Protein AF-A0A9W8TQI6-F1 (afdb_monomer_lite)

Radius of gyration: 17.91 Å; chains: 1; bounding box: 48×35×53 Å

Secondary structure (DSSP, 8-state):
----PPPTT-EEEEEE-TTSSHHHHHHHHTGGGGTBPPPSSTTT-SSHHHHHHHHHHHTTTT---HHHHHHHHHHHHHHHHHHHHHHHHHHHTT-BEEEEEEHHHHB-HHHHHHHHHSS-SSS-PPPPPPPTT-S-----TT--BSS-HHHHTTEEEEEEE--HHHHHHHHHHHHTS---BTTB--SSSS--HHHH-SHHHHHHHHHHHHHH-TTSS-SEEEEHHHHHH-HHHHHHHHHHHT-

Organism: NCBI:txid114810

InterPro domains:
  IPR027417 P-loop containing nucleoside triphosphate hydrolase [SSF52540] (11-235)
  IPR053226 Pyrrolopyrazine biosynthesis cluster protein F [PTHR48419] (9-237)

Structure (mmCIF, N/CA/C/O backbone):
data_AF-A0A9W8TQI6-F1
#
_entry.id   AF-A0A9W8TQI6-F1
#
loop_
_atom_site.group_PDB
_atom_site.id
_atom_site.type_symbol
_atom_site.label_atom_id
_atom_site.label_alt_id
_atom_site.label_comp_id
_atom_site.label_asym_id
_atom_site.label_entity_id
_atom_site.label_seq_id
_atom_site.pdbx_PDB_ins_code
_atom_site.Cartn_x
_atom_site.Cartn_y
_atom_site.Cartn_z
_atom_site.occupancy
_atom_site.B_iso_or_equiv
_atom_site.auth_seq_id
_atom_site.auth_comp_id
_atom_site.auth_asym_id
_atom_site.auth_atom_id
_atom_site.pdbx_PDB_model_num
ATOM 1 N N . MET A 1 1 ? -8.622 -9.282 29.015 1.00 32.41 1 MET A N 1
ATOM 2 C CA . MET A 1 1 ? -9.241 -9.012 27.703 1.00 32.41 1 MET A CA 1
ATOM 3 C C . MET A 1 1 ? -9.347 -7.508 27.557 1.00 32.41 1 MET A C 1
ATOM 5 O O . MET A 1 1 ? -10.282 -6.916 28.077 1.00 32.41 1 MET A O 1
ATOM 9 N N . THR A 1 2 ? -8.337 -6.878 26.973 1.00 30.88 2 THR A N 1
ATOM 10 C CA . THR A 1 2 ? -8.375 -5.455 26.632 1.00 30.88 2 THR A CA 1
ATOM 11 C C . THR A 1 2 ? -8.880 -5.369 25.204 1.00 30.88 2 THR A C 1
ATOM 13 O O . THR A 1 2 ? -8.256 -5.889 24.285 1.00 30.88 2 THR A O 1
ATOM 16 N N . VAL A 1 3 ? -10.074 -4.812 25.029 1.00 39.12 3 VAL A N 1
ATOM 17 C CA . VAL A 1 3 ? -10.551 -4.433 23.703 1.00 39.12 3 VAL A CA 1
ATOM 18 C C . VAL A 1 3 ? -9.641 -3.287 23.276 1.00 39.12 3 VAL A C 1
ATOM 20 O O . VAL A 1 3 ? -9.705 -2.221 23.882 1.00 39.12 3 VAL A O 1
ATOM 23 N N . ASP A 1 4 ? -8.758 -3.522 22.304 1.00 45.81 4 ASP A N 1
ATOM 24 C CA . ASP A 1 4 ? -8.004 -2.458 21.636 1.00 45.81 4 ASP A CA 1
ATOM 25 C C . ASP A 1 4 ? -9.013 -1.572 20.902 1.00 45.81 4 ASP A C 1
ATOM 27 O O . ASP A 1 4 ? -9.365 -1.817 19.737 1.00 45.81 4 ASP A O 1
ATOM 31 N N . ILE A 1 5 ? -9.555 -0.603 21.641 1.00 41.91 5 ILE A N 1
ATOM 32 C CA . ILE A 1 5 ? -10.293 0.529 21.106 1.00 41.91 5 ILE A CA 1
ATOM 33 C C . ILE A 1 5 ? -9.243 1.356 20.365 1.00 41.91 5 ILE A C 1
ATOM 35 O O . ILE A 1 5 ? -8.286 1.810 20.998 1.00 41.91 5 ILE A O 1
ATOM 39 N N . PRO A 1 6 ? -9.366 1.520 19.041 1.00 45.47 6 PRO A N 1
ATOM 40 C CA . PRO A 1 6 ? -8.403 2.303 18.293 1.00 45.47 6 PRO A CA 1
ATOM 41 C C . PRO A 1 6 ? -8.352 3.734 18.834 1.00 45.47 6 PRO A C 1
ATOM 43 O O . PRO A 1 6 ? -9.392 4.362 19.041 1.00 45.47 6 PRO A O 1
ATOM 46 N N . SER A 1 7 ? -7.142 4.246 19.065 1.00 50.19 7 SER A N 1
ATOM 47 C CA . SER A 1 7 ? -6.924 5.660 19.387 1.00 50.19 7 SER A CA 1
ATOM 48 C C . SER A 1 7 ? -7.562 6.544 18.301 1.00 50.19 7 SER A C 1
ATOM 50 O O . SER A 1 7 ? -7.520 6.154 17.130 1.00 50.19 7 SER A O 1
ATOM 52 N N . PRO A 1 8 ? -8.093 7.740 18.617 1.00 48.66 8 PRO A N 1
ATOM 53 C CA . PRO A 1 8 ? -8.560 8.709 17.615 1.00 48.66 8 PRO A CA 1
ATOM 54 C C . PRO A 1 8 ? -7.509 9.086 16.547 1.00 48.66 8 PRO A C 1
ATOM 56 O O . PRO A 1 8 ? -7.875 9.598 15.498 1.00 48.66 8 PRO A O 1
ATOM 59 N N . THR A 1 9 ? -6.228 8.769 16.765 1.00 64.19 9 THR A N 1
ATOM 60 C CA . THR A 1 9 ? -5.100 8.905 15.817 1.00 64.19 9 THR A CA 1
ATOM 61 C C . THR A 1 9 ? -4.701 7.599 15.109 1.00 64.19 9 THR A C 1
ATOM 63 O O . THR A 1 9 ? -3.583 7.464 14.616 1.00 64.19 9 THR A O 1
ATOM 66 N N . SER A 1 10 ? -5.576 6.592 15.069 1.00 85.25 10 SER A N 1
ATOM 67 C CA . SER A 1 10 ? -5.268 5.326 14.390 1.00 85.25 10 SER A CA 1
ATOM 68 C C . SER A 1 10 ? -5.243 5.512 12.873 1.00 85.25 10 SER A C 1
ATOM 70 O O . SER A 1 10 ? -6.199 6.014 12.281 1.00 85.25 10 SER A O 1
ATOM 72 N N . ARG A 1 11 ? -4.150 5.081 12.239 1.00 92.75 11 ARG A N 1
ATOM 73 C CA . ARG A 1 11 ? -3.965 5.136 10.786 1.00 92.75 11 ARG A CA 1
ATOM 74 C C . ARG A 1 11 ? -4.391 3.805 10.173 1.00 92.75 11 ARG A C 1
ATOM 76 O O . ARG A 1 11 ? -3.824 2.768 10.519 1.00 92.75 11 ARG A O 1
ATOM 83 N N . TYR A 1 12 ? -5.360 3.811 9.260 1.00 94.06 12 TYR A N 1
ATOM 84 C CA . TYR A 1 12 ? -5.844 2.587 8.613 1.00 94.06 12 TYR A CA 1
ATOM 85 C C . TYR A 1 12 ? -5.388 2.462 7.173 1.00 94.06 12 TYR A C 1
ATOM 87 O O . TYR A 1 12 ? -5.588 3.367 6.361 1.00 94.06 12 TYR A O 1
ATOM 95 N N . TRP A 1 13 ? -4.840 1.299 6.836 1.00 94.19 13 TRP A N 1
ATOM 96 C CA . TRP A 1 13 ? -4.540 0.966 5.453 1.00 94.19 13 TRP A CA 1
ATOM 97 C C . TRP A 1 13 ? -5.560 0.001 4.878 1.00 94.19 13 TRP A C 1
ATOM 99 O O . TRP A 1 13 ? -5.809 -1.060 5.438 1.00 94.19 13 TRP A O 1
ATOM 109 N N . LEU A 1 14 ? -6.087 0.334 3.705 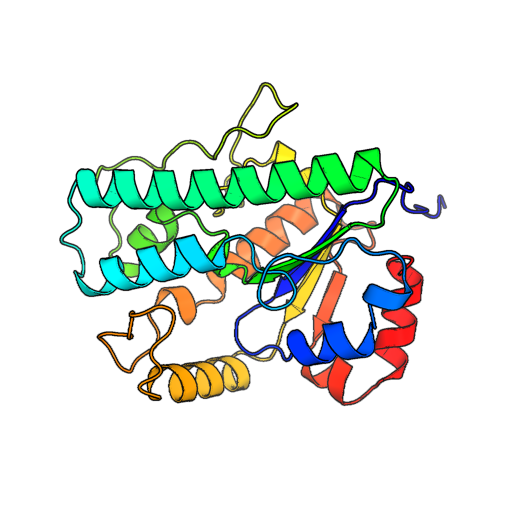1.00 95.56 14 LEU A N 1
ATOM 110 C CA . LEU A 1 14 ? -6.731 -0.616 2.813 1.00 95.56 14 LEU A CA 1
ATOM 111 C C . LEU A 1 14 ? -5.704 -1.016 1.747 1.00 95.56 14 LEU A C 1
ATOM 113 O O . LEU A 1 14 ? -5.589 -0.384 0.696 1.00 95.56 14 LEU A O 1
ATOM 117 N N . LEU A 1 15 ? -4.923 -2.050 2.058 1.00 96.81 15 LEU A N 1
ATOM 118 C CA . LEU A 1 15 ? -3.920 -2.634 1.176 1.00 96.81 15 LEU A CA 1
ATOM 119 C C . LEU A 1 15 ? -4.605 -3.587 0.214 1.00 96.81 15 LEU A C 1
ATOM 121 O O . LEU A 1 15 ? -5.254 -4.555 0.606 1.00 96.81 15 LEU A O 1
ATOM 125 N N . THR A 1 16 ? -4.478 -3.308 -1.070 1.00 94.31 16 THR A N 1
ATOM 126 C CA . THR A 1 16 ? -5.228 -4.025 -2.092 1.00 94.31 16 THR A CA 1
ATOM 127 C C . THR A 1 16 ? -4.296 -4.551 -3.153 1.00 94.31 16 THR A C 1
ATOM 129 O O . THR A 1 16 ? -3.268 -3.955 -3.471 1.00 94.31 16 THR A O 1
ATOM 132 N N . MET A 1 17 ? -4.678 -5.657 -3.762 1.00 88.31 17 MET A N 1
ATOM 133 C CA . MET A 1 17 ? -4.085 -6.037 -5.032 1.00 88.31 17 MET A CA 1
ATOM 134 C C . MET A 1 17 ? -4.846 -5.356 -6.172 1.00 88.31 17 MET A C 1
ATOM 136 O O . MET A 1 17 ? -6.016 -4.985 -6.003 1.00 88.31 17 MET A O 1
ATOM 140 N N . PRO A 1 18 ? -4.232 -5.174 -7.351 1.00 85.25 18 PRO A N 1
ATOM 141 C CA . PRO A 1 18 ? -4.981 -4.779 -8.530 1.00 85.25 18 PRO A CA 1
ATOM 142 C C . PRO A 1 18 ? -6.205 -5.681 -8.704 1.00 85.25 18 PRO A C 1
ATOM 144 O O . PRO A 1 18 ? -6.122 -6.888 -8.540 1.00 85.25 18 PRO A O 1
ATOM 147 N N . ARG A 1 19 ? -7.349 -5.111 -9.092 1.00 87.69 19 ARG A N 1
ATOM 148 C CA . ARG A 1 19 ? -8.552 -5.876 -9.494 1.00 87.69 19 ARG A CA 1
ATOM 149 C C . ARG A 1 19 ? -9.298 -6.624 -8.367 1.00 87.69 19 ARG A C 1
ATOM 151 O O . ARG A 1 19 ? -10.062 -7.544 -8.663 1.00 87.69 19 ARG A O 1
ATOM 158 N N . THR A 1 20 ? -9.195 -6.170 -7.117 1.00 84.81 20 THR A N 1
ATOM 159 C CA . THR A 1 20 ? -9.914 -6.743 -5.954 1.00 84.81 20 THR A CA 1
ATOM 160 C C . THR A 1 20 ? -11.200 -5.999 -5.567 1.00 84.81 20 THR A C 1
ATOM 162 O O . THR A 1 20 ? -11.603 -6.003 -4.416 1.00 84.81 20 THR A O 1
ATOM 165 N N . ALA A 1 21 ? -11.860 -5.316 -6.511 1.00 89.25 21 ALA A N 1
ATOM 166 C CA . ALA A 1 21 ? -13.084 -4.537 -6.249 1.00 89.25 21 ALA A CA 1
ATOM 167 C C . ALA A 1 21 ? -12.949 -3.448 -5.152 1.00 89.25 21 ALA A C 1
ATOM 169 O O . ALA A 1 21 ? -13.946 -2.966 -4.621 1.00 89.25 21 ALA A O 1
ATOM 170 N N . SER A 1 22 ? -11.730 -2.980 -4.874 1.00 90.12 22 SER A N 1
ATOM 171 C CA . SER A 1 22 ? -11.437 -1.975 -3.841 1.00 90.12 22 SER A CA 1
ATOM 172 C C . SER A 1 22 ? -12.224 -0.667 -3.985 1.00 90.12 22 SER A C 1
ATOM 174 O O . SER A 1 22 ? -12.687 -0.106 -2.997 1.00 90.12 22 SER A O 1
ATOM 176 N N . ASN A 1 23 ? -12.444 -0.198 -5.217 1.00 89.19 23 ASN A N 1
ATOM 177 C CA . ASN A 1 23 ? -13.271 0.983 -5.482 1.00 89.19 23 ASN A CA 1
ATOM 178 C C . ASN A 1 23 ? -14.746 0.772 -5.123 1.00 89.19 23 ASN A C 1
ATOM 180 O O . ASN A 1 23 ? -15.418 1.731 -4.759 1.00 89.19 23 ASN A O 1
ATOM 184 N N . MET A 1 24 ? -15.256 -0.456 -5.245 1.00 91.00 24 MET A N 1
ATOM 185 C CA . MET A 1 24 ? -16.609 -0.782 -4.802 1.00 91.00 24 MET A CA 1
ATOM 186 C C . MET A 1 24 ? -16.665 -0.758 -3.274 1.00 91.00 24 MET A C 1
ATOM 188 O O . MET A 1 24 ? -17.507 -0.049 -2.735 1.00 91.00 24 MET A O 1
ATOM 192 N N . LEU A 1 25 ? -15.713 -1.407 -2.590 1.00 91.38 25 LEU A N 1
ATOM 193 C CA . LEU A 1 25 ? -15.659 -1.404 -1.124 1.00 91.38 25 LEU A CA 1
ATOM 194 C C . LEU A 1 25 ? -15.598 0.022 -0.555 1.00 91.38 25 LEU A C 1
ATOM 196 O O . LEU A 1 25 ? -16.409 0.361 0.297 1.00 91.38 25 LEU A O 1
ATOM 200 N N . VAL A 1 26 ? -14.715 0.889 -1.065 1.00 90.12 26 VAL A N 1
ATOM 201 C CA . VAL A 1 26 ? -14.630 2.289 -0.596 1.00 90.12 26 VAL A CA 1
ATOM 202 C C . VAL A 1 26 ? -15.942 3.054 -0.792 1.00 90.12 26 VAL A C 1
ATOM 204 O O . VAL A 1 26 ? -16.319 3.842 0.070 1.00 90.12 26 VAL A O 1
ATOM 207 N N . ARG A 1 27 ? -16.671 2.803 -1.888 1.00 89.19 27 ARG A N 1
ATOM 208 C CA . ARG A 1 27 ? -17.994 3.412 -2.107 1.00 89.19 27 ARG A CA 1
ATOM 209 C C . ARG A 1 27 ? -19.033 2.914 -1.110 1.00 89.19 27 ARG A C 1
ATOM 211 O O . ARG A 1 27 ? -19.829 3.715 -0.644 1.00 89.19 27 ARG A O 1
ATOM 218 N N . VAL A 1 28 ? -19.023 1.621 -0.790 1.00 89.62 28 VAL A N 1
ATOM 219 C CA . VAL A 1 28 ? -19.934 1.045 0.211 1.00 89.62 28 VAL A CA 1
ATOM 220 C C . VAL A 1 28 ? -19.625 1.588 1.606 1.00 89.62 28 VAL A C 1
ATOM 222 O O . VAL A 1 28 ? -20.552 1.876 2.354 1.00 89.62 28 VAL A O 1
ATOM 225 N N . LEU A 1 29 ? -18.343 1.773 1.941 1.00 89.69 29 LEU A N 1
ATOM 226 C CA . LEU A 1 29 ? -17.939 2.365 3.217 1.00 89.69 29 LEU A CA 1
ATOM 227 C C . LEU A 1 29 ? -18.384 3.829 3.343 1.00 89.69 29 LEU A C 1
ATOM 229 O O . LEU A 1 29 ? -18.658 4.270 4.449 1.00 89.69 29 LEU A O 1
ATOM 233 N N . ASN A 1 30 ? -18.514 4.572 2.240 1.00 88.50 30 ASN A N 1
ATOM 234 C CA . ASN A 1 30 ? -18.971 5.965 2.256 1.00 88.50 30 ASN A CA 1
ATOM 235 C C . ASN A 1 30 ? -18.133 6.861 3.194 1.00 88.50 30 ASN A C 1
ATOM 237 O O . ASN A 1 30 ? -18.654 7.542 4.074 1.00 88.50 30 ASN A O 1
ATOM 241 N N . LEU A 1 31 ? -16.809 6.805 3.019 1.00 88.75 31 LEU A N 1
ATOM 242 C CA . LEU A 1 31 ? -15.823 7.415 3.922 1.00 88.75 31 LEU A CA 1
ATOM 243 C C . LEU A 1 31 ? -16.020 8.926 4.138 1.00 88.75 31 LEU A C 1
ATOM 245 O O . LEU A 1 31 ? -15.707 9.425 5.219 1.00 88.75 31 LEU A O 1
ATOM 249 N N . ASP A 1 32 ? -16.571 9.628 3.145 1.00 85.88 32 ASP A N 1
ATOM 250 C CA . ASP A 1 32 ? -16.841 11.069 3.205 1.00 85.88 32 ASP A CA 1
ATOM 251 C C . ASP A 1 32 ? -17.820 11.418 4.345 1.00 85.88 32 ASP A C 1
ATOM 253 O O . ASP A 1 32 ? -17.607 12.382 5.078 1.00 85.88 32 ASP A O 1
ATOM 257 N N . GLU A 1 33 ? -18.832 10.576 4.580 1.00 87.88 33 GLU A N 1
ATOM 258 C CA . GLU A 1 33 ? -19.812 10.754 5.665 1.00 87.88 33 GLU A CA 1
ATOM 259 C C . GLU A 1 33 ? -19.291 10.281 7.035 1.00 87.88 33 GLU A C 1
ATOM 261 O O . GLU A 1 33 ? -19.969 10.418 8.053 1.00 87.88 33 GLU A O 1
ATOM 266 N N . GLN A 1 34 ? -18.081 9.715 7.089 1.00 86.88 34 GLN A N 1
ATOM 267 C CA . GLN A 1 34 ? -17.485 9.188 8.320 1.00 86.88 34 GLN A CA 1
ATOM 268 C C . GLN A 1 34 ? -16.433 10.113 8.952 1.00 86.88 34 GLN A C 1
ATOM 270 O O . GLN A 1 34 ? -15.814 9.742 9.957 1.00 86.88 34 GLN A O 1
ATOM 275 N N . GLY A 1 35 ? -16.197 11.293 8.368 1.00 87.56 35 GLY A N 1
ATOM 276 C CA . GLY A 1 35 ? -15.155 12.220 8.818 1.00 87.56 35 GLY A CA 1
ATOM 277 C C . GLY A 1 35 ? -13.733 11.736 8.511 1.00 87.56 35 GLY A C 1
ATOM 278 O O . GLY A 1 35 ? -12.788 12.112 9.209 1.00 87.56 35 GLY A O 1
ATOM 279 N N . VAL A 1 36 ? -13.576 10.875 7.500 1.00 89.56 36 VAL A N 1
ATOM 280 C CA . VAL A 1 36 ? -12.262 10.508 6.960 1.00 89.56 36 VAL A CA 1
ATOM 281 C C . VAL A 1 36 ? -11.755 11.654 6.094 1.00 89.56 36 VAL A C 1
ATOM 283 O O . VAL A 1 36 ? -12.510 12.210 5.296 1.00 89.56 36 VAL A O 1
ATOM 286 N N . ARG A 1 37 ? -10.475 12.016 6.234 1.00 90.25 37 ARG A N 1
ATOM 287 C CA . ARG A 1 37 ? -9.888 13.067 5.397 1.00 90.25 37 ARG A CA 1
ATOM 288 C C . ARG A 1 37 ? -10.013 12.689 3.908 1.00 90.25 37 ARG A C 1
ATOM 290 O O . ARG A 1 37 ? -9.645 11.574 3.534 1.00 90.25 37 ARG A O 1
ATOM 297 N N . PRO A 1 38 ? -10.487 13.594 3.033 1.00 87.94 38 PRO A N 1
ATOM 298 C CA . PRO A 1 38 ? -10.582 13.307 1.608 1.00 87.94 38 PRO A CA 1
ATOM 299 C C . PRO A 1 38 ? -9.212 13.002 0.997 1.00 87.94 38 PRO A C 1
ATOM 301 O O . PRO A 1 38 ? -8.277 13.801 1.091 1.00 87.94 38 PRO A O 1
ATOM 304 N N . ALA A 1 39 ? -9.091 11.849 0.341 1.00 81.00 39 ALA A N 1
ATOM 305 C CA . ALA A 1 39 ? -7.859 11.477 -0.340 1.00 81.00 39 ALA A CA 1
ATOM 306 C C . ALA A 1 39 ? -7.697 12.243 -1.670 1.00 81.00 39 ALA A C 1
ATOM 308 O O . ALA A 1 39 ? -8.661 12.364 -2.429 1.00 81.00 39 ALA A O 1
ATOM 309 N N . PRO A 1 40 ? -6.479 12.693 -2.020 1.00 68.00 40 PRO A N 1
ATOM 310 C CA . PRO A 1 40 ? -6.265 13.594 -3.154 1.00 68.00 40 PRO A CA 1
ATOM 311 C C . PRO A 1 40 ? -6.463 12.948 -4.540 1.00 68.00 40 PRO A C 1
ATOM 313 O O . PRO A 1 40 ? -6.791 13.654 -5.491 1.00 68.00 40 PRO A O 1
ATOM 316 N N . PHE A 1 41 ? -6.284 11.625 -4.690 1.00 64.38 41 PHE A N 1
ATOM 317 C CA . PHE A 1 41 ? -6.289 10.957 -6.004 1.00 64.38 41 PHE A CA 1
ATOM 318 C C . PHE A 1 41 ? -6.973 9.585 -6.002 1.00 64.38 41 PHE A C 1
ATOM 320 O O . PHE A 1 41 ? -6.678 8.743 -5.157 1.00 64.38 41 PHE A O 1
ATOM 327 N N . HIS A 1 42 ? -7.848 9.333 -6.992 1.00 59.00 42 HIS A N 1
ATOM 328 C CA . HIS A 1 42 ? -8.418 8.013 -7.358 1.00 59.00 42 HIS A CA 1
ATOM 329 C C . HIS A 1 42 ? -8.870 7.132 -6.175 1.00 59.00 42 HIS A C 1
ATOM 331 O O . HIS A 1 42 ? -8.756 5.900 -6.185 1.00 59.00 42 HIS A O 1
ATOM 337 N N . GLY A 1 43 ? -9.403 7.773 -5.134 1.00 63.75 43 GLY A N 1
ATOM 338 C CA . GLY A 1 43 ? -9.863 7.122 -3.913 1.00 63.75 43 GLY A CA 1
ATOM 339 C C . GLY A 1 43 ? -8.751 6.551 -3.030 1.00 63.75 43 GLY A C 1
ATOM 340 O O . GLY A 1 43 ? -9.005 5.525 -2.405 1.00 63.75 43 GLY A O 1
ATOM 341 N N . GLY A 1 44 ? -7.545 7.136 -3.020 1.00 78.31 44 GLY A N 1
ATOM 342 C CA . GLY A 1 44 ? -6.522 6.864 -2.000 1.00 78.31 44 GLY A CA 1
ATOM 343 C C . GLY A 1 44 ? -5.083 6.620 -2.461 1.00 78.31 44 GLY A C 1
ATOM 344 O O . GLY A 1 44 ? -4.229 6.513 -1.591 1.00 78.31 44 GLY A O 1
ATOM 345 N N . TYR A 1 45 ? -4.790 6.518 -3.763 1.00 90.56 45 TYR A N 1
ATOM 346 C CA . TYR A 1 45 ? -3.475 6.046 -4.230 1.00 90.56 45 TYR A CA 1
ATOM 347 C C . TYR A 1 45 ? -2.419 7.169 -4.276 1.00 90.56 45 TYR A C 1
ATOM 349 O O . TYR A 1 45 ? -2.341 7.910 -5.259 1.00 90.56 45 TYR A O 1
ATOM 357 N N . PHE A 1 46 ? -1.584 7.278 -3.243 1.00 94.00 46 PHE A N 1
ATOM 358 C CA . PHE A 1 46 ? -0.492 8.256 -3.143 1.00 94.00 46 PHE A CA 1
ATOM 359 C C . PHE A 1 46 ? 0.710 7.905 -4.030 1.00 94.00 46 PHE A C 1
ATOM 361 O O . PHE A 1 46 ? 1.325 8.798 -4.605 1.00 94.00 46 PHE A O 1
ATOM 368 N N . PHE A 1 47 ? 1.019 6.619 -4.185 1.00 93.56 47 PHE A N 1
ATOM 369 C CA . PHE A 1 47 ? 2.166 6.088 -4.930 1.00 93.56 47 PHE A CA 1
ATOM 370 C C . PHE A 1 47 ? 1.816 5.703 -6.374 1.00 93.56 47 PHE A C 1
ATOM 372 O O . PHE A 1 47 ? 2.651 5.185 -7.114 1.00 93.56 47 PHE A O 1
ATOM 379 N N . PHE A 1 48 ? 0.593 5.983 -6.833 1.00 90.19 48 PHE A N 1
ATOM 380 C CA . PHE A 1 48 ? 0.236 5.755 -8.234 1.00 90.19 48 PHE A CA 1
ATOM 381 C C . PHE A 1 48 ? 1.102 6.552 -9.230 1.00 90.19 48 PHE A C 1
ATOM 383 O O . PHE A 1 48 ? 1.516 5.969 -10.235 1.00 90.19 48 PHE A O 1
ATOM 390 N N . PRO A 1 49 ? 1.441 7.838 -8.988 1.00 88.31 49 PRO A N 1
ATOM 391 C CA . PRO A 1 49 ? 2.324 8.583 -9.884 1.00 88.31 49 PRO A CA 1
ATOM 392 C C . PRO A 1 49 ? 3.724 7.966 -10.007 1.00 88.31 49 PRO A C 1
ATOM 394 O O . PRO A 1 49 ? 4.231 7.847 -11.123 1.00 88.31 49 PRO A O 1
ATOM 397 N N . SER A 1 50 ? 4.332 7.532 -8.893 1.00 89.81 50 SER A N 1
ATOM 398 C CA . SER A 1 50 ? 5.646 6.874 -8.924 1.00 89.81 50 SER A CA 1
ATOM 399 C C . SER A 1 50 ? 5.571 5.524 -9.637 1.00 89.81 50 SER A C 1
ATOM 401 O O . SER A 1 50 ? 6.421 5.224 -10.473 1.00 89.81 50 SER A O 1
ATOM 403 N N . MET A 1 51 ? 4.509 4.749 -9.410 1.00 88.56 51 MET A N 1
ATOM 404 C CA . MET A 1 51 ? 4.267 3.502 -10.133 1.00 88.56 51 MET A CA 1
ATOM 405 C C . MET A 1 51 ? 4.177 3.708 -11.652 1.00 88.56 51 MET A C 1
ATOM 407 O O . MET A 1 51 ? 4.793 2.958 -12.407 1.00 88.56 51 MET A O 1
ATOM 411 N N . LEU A 1 52 ? 3.458 4.728 -12.129 1.00 85.50 52 LEU A N 1
ATOM 412 C CA . LEU A 1 52 ? 3.387 5.018 -13.566 1.00 85.50 52 LEU A CA 1
ATOM 413 C C . LEU A 1 52 ? 4.759 5.357 -14.161 1.00 85.50 52 LEU A C 1
ATOM 415 O O . LEU A 1 52 ? 5.047 4.949 -15.287 1.00 85.50 52 LEU A O 1
ATOM 419 N N . ALA A 1 53 ? 5.608 6.073 -13.419 1.00 84.81 53 ALA A N 1
ATOM 420 C CA . ALA A 1 53 ? 6.981 6.339 -13.837 1.00 84.81 53 ALA A CA 1
ATOM 421 C C . ALA A 1 53 ? 7.806 5.042 -13.927 1.00 84.81 53 ALA A C 1
ATOM 423 O O . ALA A 1 53 ? 8.481 4.824 -14.932 1.00 84.81 53 ALA A O 1
ATOM 424 N N . ARG A 1 54 ? 7.674 4.131 -12.950 1.00 86.56 54 ARG A N 1
ATOM 425 C CA . ARG A 1 54 ? 8.345 2.817 -12.975 1.00 86.56 54 ARG A CA 1
ATOM 426 C C . ARG A 1 54 ? 7.931 1.961 -14.165 1.00 86.56 54 ARG A C 1
ATOM 428 O O . ARG A 1 54 ? 8.792 1.403 -14.835 1.00 86.56 54 ARG A O 1
ATOM 435 N N . LEU A 1 55 ? 6.637 1.909 -14.490 1.00 83.56 55 LEU A N 1
ATOM 436 C CA . LEU A 1 55 ? 6.149 1.154 -15.653 1.00 83.56 55 LEU A CA 1
ATOM 437 C C . LEU A 1 55 ? 6.788 1.629 -16.968 1.00 83.56 55 LEU A C 1
ATOM 439 O O . LEU A 1 55 ? 7.040 0.810 -17.847 1.00 83.56 55 LEU A O 1
ATOM 443 N N . LYS A 1 56 ? 7.087 2.930 -17.111 1.00 81.56 56 LYS A N 1
ATOM 444 C CA . LYS A 1 56 ? 7.809 3.444 -18.289 1.00 81.56 56 LYS A CA 1
ATOM 445 C C . LYS A 1 56 ? 9.228 2.889 -18.382 1.00 81.56 56 LYS A C 1
ATOM 447 O O . LYS A 1 56 ? 9.695 2.637 -19.487 1.00 81.56 56 LYS A O 1
ATOM 452 N N . LEU A 1 57 ? 9.887 2.705 -17.243 1.00 81.62 57 LEU A N 1
ATOM 453 C CA . LEU A 1 57 ? 11.260 2.216 -17.160 1.00 81.62 57 LEU A CA 1
ATOM 454 C C . LEU A 1 57 ? 11.346 0.701 -17.306 1.00 81.62 57 LEU A C 1
ATOM 456 O O . LEU A 1 57 ? 12.266 0.215 -17.952 1.00 81.62 57 LEU A O 1
ATOM 460 N N .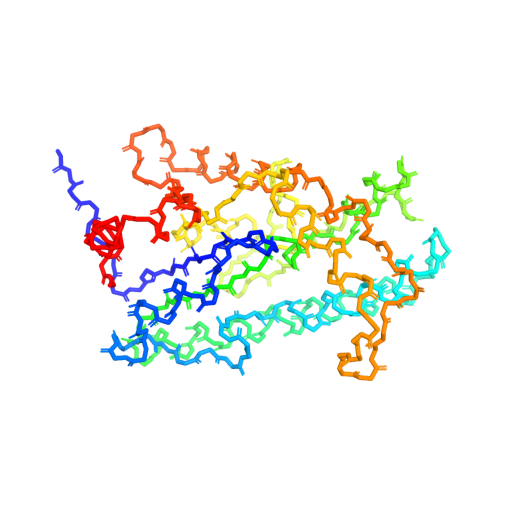 PHE A 1 58 ? 10.355 -0.049 -16.822 1.00 80.62 58 PHE A N 1
ATOM 461 C CA . PHE A 1 58 ? 10.284 -1.485 -17.098 1.00 80.62 58 PHE A CA 1
ATOM 462 C C . PHE A 1 58 ? 10.129 -1.794 -18.596 1.00 80.62 58 PHE A C 1
ATOM 464 O O . PHE A 1 58 ? 10.634 -2.814 -19.047 1.00 80.62 58 PHE A O 1
ATOM 471 N N . ASN A 1 59 ? 9.564 -0.882 -19.400 1.00 78.38 59 ASN A N 1
ATOM 472 C CA . ASN A 1 59 ? 9.570 -1.029 -20.865 1.00 78.38 59 ASN A CA 1
ATOM 473 C C . ASN A 1 59 ? 10.981 -0.958 -21.490 1.00 78.38 59 ASN A C 1
ATOM 475 O O . ASN A 1 59 ? 11.137 -1.329 -22.649 1.00 78.38 59 ASN A O 1
ATOM 479 N N . LYS A 1 60 ? 11.997 -0.459 -20.770 1.00 79.38 60 LYS A N 1
ATOM 480 C CA . LYS A 1 60 ? 13.402 -0.473 -21.217 1.00 79.38 60 LYS A CA 1
ATOM 481 C C . LYS A 1 60 ? 14.101 -1.812 -20.928 1.00 79.38 60 LYS A C 1
ATOM 483 O O . LYS A 1 60 ? 15.284 -1.957 -21.219 1.00 79.38 60 LYS A O 1
ATOM 488 N N . GLY A 1 61 ? 13.415 -2.783 -20.320 1.00 79.19 61 GLY A N 1
ATOM 489 C CA . GLY A 1 61 ? 14.038 -4.032 -19.887 1.00 79.19 61 GLY A CA 1
ATOM 490 C C . GLY A 1 61 ? 15.072 -3.802 -18.778 1.00 79.19 61 GLY A C 1
ATOM 491 O O . GLY A 1 61 ? 14.838 -3.020 -17.854 1.00 79.19 61 GLY A O 1
ATOM 492 N N . SER A 1 62 ? 16.222 -4.473 -18.883 1.00 76.75 62 SER A N 1
ATOM 493 C CA . SER A 1 62 ? 17.339 -4.388 -17.930 1.00 76.75 62 SER A CA 1
ATOM 494 C C . SER A 1 62 ? 18.289 -3.199 -18.165 1.00 76.75 62 SER A C 1
ATOM 496 O O . SER A 1 62 ? 19.331 -3.103 -17.523 1.00 76.75 62 SER A O 1
ATOM 498 N N . GLU A 1 63 ? 17.982 -2.302 -19.105 1.00 80.31 63 GLU A N 1
ATOM 499 C CA . GLU A 1 63 ? 18.857 -1.190 -19.509 1.00 80.31 63 GLU A CA 1
ATOM 500 C C . GLU A 1 63 ? 18.589 0.088 -18.693 1.00 80.31 63 GLU A C 1
ATOM 502 O O . GLU A 1 63 ? 18.300 1.154 -19.238 1.00 80.31 63 GLU A O 1
ATOM 507 N N . TRP A 1 64 ? 18.626 -0.016 -17.363 1.00 82.69 64 TRP A N 1
ATOM 508 C CA . TRP A 1 64 ? 18.389 1.122 -16.469 1.00 82.69 64 TRP A CA 1
ATOM 509 C C . TRP A 1 64 ? 19.653 1.962 -16.308 1.00 82.69 64 TRP A C 1
ATOM 511 O O . TRP A 1 64 ? 20.709 1.433 -15.957 1.00 82.69 64 TRP A O 1
ATOM 521 N N . THR A 1 65 ? 19.553 3.275 -16.526 1.00 83.44 65 THR A N 1
ATOM 522 C CA . THR A 1 65 ? 20.672 4.189 -16.257 1.00 83.44 65 THR A CA 1
ATOM 523 C C . THR A 1 65 ? 20.654 4.684 -14.801 1.00 83.44 65 THR A C 1
ATOM 525 O O . THR A 1 65 ? 19.614 4.629 -14.137 1.00 83.44 65 THR A O 1
ATOM 528 N N . PRO A 1 66 ? 21.773 5.207 -14.268 1.00 81.88 66 PRO A N 1
ATOM 529 C CA . PRO A 1 66 ? 21.784 5.843 -12.946 1.00 81.88 66 PRO A CA 1
ATOM 530 C C . PRO A 1 66 ? 20.766 6.993 -12.809 1.00 81.88 66 PRO A C 1
ATOM 532 O O . PRO A 1 66 ? 20.160 7.182 -11.751 1.00 81.88 66 PRO A O 1
ATOM 535 N N . GLU A 1 67 ? 20.531 7.739 -13.891 1.00 84.44 67 GLU A N 1
ATOM 536 C CA . GLU A 1 67 ? 19.532 8.812 -13.946 1.00 84.44 67 GLU A CA 1
ATOM 537 C C . GLU A 1 67 ? 18.102 8.266 -13.839 1.00 84.44 67 GLU A C 1
ATOM 539 O O . GLU A 1 67 ? 17.265 8.874 -13.168 1.00 84.44 67 GLU A O 1
ATOM 544 N N . ASP A 1 68 ? 17.826 7.104 -14.442 1.00 84.12 68 ASP A N 1
ATOM 545 C CA . ASP A 1 68 ? 16.539 6.418 -14.296 1.00 84.12 68 ASP A CA 1
ATOM 546 C C . ASP A 1 68 ? 16.289 6.032 -12.829 1.00 84.12 68 ASP A C 1
ATOM 548 O O . ASP A 1 68 ? 15.196 6.265 -12.306 1.00 84.12 68 ASP A O 1
ATOM 552 N N . GLY A 1 69 ? 17.315 5.511 -12.143 1.00 82.44 69 GLY A N 1
ATOM 553 C CA . GLY A 1 69 ? 17.261 5.203 -10.709 1.00 82.44 69 GLY A CA 1
ATOM 554 C C . GLY A 1 69 ? 16.935 6.435 -9.863 1.00 82.44 69 GLY A C 1
ATOM 555 O O . GLY A 1 69 ? 15.982 6.421 -9.081 1.00 82.44 69 GLY A O 1
ATOM 556 N N . THR A 1 70 ? 17.651 7.536 -10.108 1.00 85.38 70 THR A N 1
ATOM 557 C CA . THR A 1 70 ? 17.437 8.818 -9.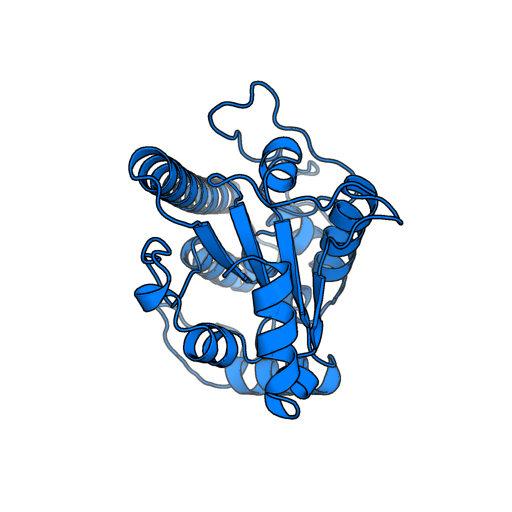415 1.00 85.38 70 THR A CA 1
ATOM 558 C C . THR A 1 70 ? 16.011 9.335 -9.623 1.00 85.38 70 THR A C 1
ATOM 560 O O . THR A 1 70 ? 15.340 9.736 -8.673 1.00 85.38 70 THR A O 1
ATOM 563 N N . SER A 1 71 ? 15.497 9.268 -10.855 1.00 86.69 71 SER A N 1
ATOM 564 C CA . SER A 1 71 ? 14.142 9.729 -11.173 1.00 86.69 71 SER A CA 1
ATOM 565 C C . SER A 1 71 ? 13.055 8.914 -10.459 1.00 86.69 71 SER A C 1
ATOM 567 O O . SER A 1 71 ? 12.058 9.480 -9.993 1.00 86.69 71 SER A O 1
ATOM 569 N N . ILE A 1 72 ? 13.238 7.594 -10.328 1.00 87.19 72 ILE A N 1
ATOM 570 C CA . ILE A 1 72 ? 12.312 6.752 -9.561 1.00 87.19 72 ILE A CA 1
ATOM 571 C C . ILE A 1 72 ? 12.337 7.139 -8.081 1.00 87.19 72 ILE A C 1
ATOM 573 O O . ILE A 1 72 ? 11.272 7.304 -7.477 1.00 87.19 72 ILE A O 1
ATOM 577 N N . GLU A 1 73 ? 13.528 7.286 -7.499 1.00 88.50 73 GLU A N 1
ATOM 578 C CA . GLU A 1 73 ? 13.691 7.664 -6.094 1.00 88.50 73 GLU A CA 1
ATOM 579 C C . GLU A 1 73 ? 13.004 8.998 -5.789 1.00 88.50 73 GLU A C 1
ATOM 581 O O . GLU A 1 73 ? 12.237 9.090 -4.828 1.00 88.50 73 GLU A O 1
ATOM 586 N N . GLU A 1 74 ? 13.187 10.006 -6.645 1.00 90.75 74 GLU A N 1
ATOM 587 C CA . GLU A 1 74 ? 12.509 11.301 -6.532 1.00 90.75 74 GLU A CA 1
ATOM 588 C C . GLU A 1 74 ? 10.981 11.164 -6.592 1.00 90.75 74 GLU A C 1
ATOM 590 O O . GLU A 1 74 ? 10.261 11.779 -5.799 1.00 90.75 74 GLU A O 1
ATOM 595 N N . GLY A 1 75 ? 10.465 10.327 -7.498 1.00 91.75 75 GLY A N 1
ATOM 596 C CA . GLY A 1 75 ? 9.031 10.068 -7.626 1.00 91.75 75 GLY A CA 1
ATOM 597 C C . GLY A 1 75 ? 8.430 9.405 -6.384 1.00 91.75 75 GLY A C 1
ATOM 598 O O . GLY A 1 75 ? 7.350 9.796 -5.923 1.00 91.75 75 GLY A O 1
ATOM 599 N N . ILE A 1 76 ? 9.127 8.419 -5.814 1.00 93.38 76 ILE A N 1
ATOM 600 C CA . ILE A 1 76 ? 8.724 7.758 -4.566 1.00 93.38 76 ILE A CA 1
ATOM 601 C C . ILE A 1 76 ? 8.802 8.745 -3.404 1.00 93.38 76 ILE A C 1
ATOM 603 O O . ILE A 1 76 ? 7.846 8.839 -2.634 1.00 93.38 76 ILE A O 1
ATOM 607 N N . LYS A 1 77 ? 9.890 9.516 -3.306 1.00 93.94 77 LYS A N 1
ATOM 608 C CA . LYS A 1 77 ? 10.087 10.518 -2.255 1.00 93.94 77 LYS A CA 1
ATOM 609 C C . LYS A 1 77 ? 8.951 11.534 -2.257 1.00 93.94 77 LYS A C 1
ATOM 611 O O . LYS A 1 77 ? 8.315 11.725 -1.227 1.00 93.94 77 LYS A O 1
ATOM 616 N N . LYS A 1 78 ? 8.615 12.095 -3.420 1.00 94.12 78 LYS A N 1
ATOM 617 C CA . LYS A 1 78 ? 7.498 13.037 -3.570 1.00 94.12 78 LYS A CA 1
ATOM 618 C C . LYS A 1 78 ? 6.154 12.424 -3.166 1.00 94.12 78 LYS A C 1
ATOM 620 O O . LYS A 1 78 ? 5.344 13.077 -2.507 1.00 94.12 78 LYS A O 1
ATOM 625 N N . SER A 1 79 ? 5.907 11.173 -3.557 1.00 94.19 79 SER A N 1
ATOM 626 C CA . SER A 1 79 ? 4.682 10.447 -3.186 1.00 94.19 79 SER A CA 1
ATOM 627 C C . SER A 1 79 ? 4.600 10.249 -1.669 1.00 94.19 79 SER A C 1
ATOM 629 O O . SER A 1 79 ? 3.545 10.448 -1.065 1.00 94.19 79 SER A O 1
ATOM 631 N N . PHE A 1 80 ? 5.730 9.926 -1.038 1.00 95.69 80 PHE A N 1
ATOM 632 C CA . PHE A 1 80 ? 5.813 9.725 0.401 1.00 95.69 80 PHE A CA 1
ATOM 633 C C . PHE A 1 80 ? 5.712 11.030 1.199 1.00 95.69 80 PHE A C 1
ATOM 635 O O . PHE A 1 80 ? 5.036 11.064 2.222 1.00 95.69 80 PHE A O 1
ATOM 642 N N . GLU A 1 81 ? 6.323 12.117 0.731 1.00 95.50 81 GLU A N 1
ATOM 643 C CA . GLU A 1 81 ? 6.147 13.460 1.301 1.00 95.50 81 GLU A CA 1
ATOM 644 C C . GLU A 1 81 ? 4.676 13.883 1.246 1.00 95.50 81 GLU A C 1
ATOM 646 O O . GLU A 1 81 ? 4.126 14.293 2.262 1.00 95.50 81 GLU A O 1
ATOM 651 N N . THR A 1 82 ? 4.003 13.656 0.113 1.00 94.88 82 THR A N 1
ATOM 652 C CA . THR A 1 82 ? 2.566 13.947 -0.037 1.00 94.88 82 THR A CA 1
ATOM 653 C C . THR A 1 82 ? 1.710 13.140 0.947 1.00 94.88 82 THR A C 1
ATOM 655 O O . THR A 1 82 ? 0.754 13.670 1.514 1.00 94.88 82 THR A O 1
ATOM 658 N N . LEU A 1 83 ? 2.035 11.859 1.169 1.00 95.25 83 LEU A N 1
ATOM 659 C CA . LEU A 1 83 ? 1.353 11.044 2.179 1.00 95.25 83 LEU A CA 1
ATOM 660 C C . LEU A 1 83 ? 1.587 11.602 3.588 1.00 95.25 83 LEU A C 1
ATOM 662 O O . LEU A 1 83 ? 0.649 11.671 4.372 1.00 95.25 83 LEU A O 1
ATOM 666 N N . GLN A 1 84 ? 2.808 12.016 3.916 1.00 95.12 84 GLN A N 1
ATOM 667 C CA . GLN A 1 84 ? 3.122 12.568 5.235 1.00 95.12 84 GLN A CA 1
ATOM 668 C C . GLN A 1 84 ? 2.427 13.910 5.482 1.00 95.12 84 GLN A C 1
ATOM 670 O O . GLN A 1 84 ? 1.836 14.079 6.543 1.00 95.12 84 GLN A O 1
ATOM 675 N N . ASP A 1 85 ? 2.385 14.802 4.489 1.00 95.31 85 ASP A N 1
ATOM 676 C CA . ASP A 1 85 ? 1.625 16.057 4.569 1.00 95.31 85 ASP A CA 1
ATOM 677 C C . ASP A 1 85 ? 0.125 15.790 4.785 1.00 95.31 85 ASP A C 1
ATOM 679 O O . ASP A 1 85 ? -0.541 16.464 5.572 1.00 95.31 85 ASP A O 1
ATOM 683 N N . TYR A 1 86 ? -0.417 14.768 4.113 1.00 94.56 86 TYR A N 1
ATOM 684 C CA . TYR A 1 86 ? -1.799 14.334 4.308 1.00 94.56 86 TYR A CA 1
ATOM 685 C C . TYR A 1 86 ? -2.057 13.829 5.734 1.00 94.56 86 TYR A C 1
ATOM 687 O O . TYR A 1 86 ? -3.092 14.163 6.313 1.00 94.56 86 TYR A O 1
ATOM 695 N N . LEU A 1 87 ? -1.132 13.045 6.298 1.00 93.88 87 LEU A N 1
ATOM 696 C CA . LEU A 1 87 ? -1.240 12.530 7.664 1.00 93.88 87 LEU A CA 1
ATOM 697 C C . LEU A 1 87 ? -1.161 13.653 8.694 1.00 93.88 87 LEU A C 1
ATOM 699 O O . LEU A 1 87 ? -2.034 13.735 9.548 1.00 93.88 87 LEU A O 1
ATOM 703 N N . GLU A 1 88 ? -0.169 14.536 8.586 1.00 93.94 88 GLU A N 1
ATOM 704 C CA . GLU A 1 88 ? 0.008 15.662 9.509 1.00 93.94 88 GLU A CA 1
ATOM 705 C C . GLU A 1 88 ? -1.229 16.566 9.532 1.00 93.94 88 GLU A C 1
ATOM 707 O O . GLU A 1 88 ? -1.686 16.967 10.602 1.00 93.94 88 GLU A O 1
ATOM 712 N N . ALA A 1 89 ? -1.818 16.840 8.365 1.00 93.56 89 ALA A N 1
ATOM 713 C CA . ALA A 1 89 ? -3.039 17.630 8.285 1.00 93.56 89 ALA A CA 1
ATOM 714 C C . ALA A 1 89 ? -4.254 16.896 8.881 1.00 93.56 89 ALA A C 1
ATOM 716 O O . ALA A 1 89 ? -5.011 17.496 9.640 1.00 93.56 89 ALA A O 1
ATOM 717 N N . ALA A 1 90 ? -4.427 15.600 8.590 1.00 92.38 90 ALA A N 1
ATOM 718 C CA . ALA A 1 90 ? -5.508 14.806 9.178 1.00 92.38 90 ALA A CA 1
ATOM 719 C C . ALA A 1 90 ? -5.407 14.750 10.710 1.00 92.38 90 ALA A C 1
ATOM 721 O O . ALA A 1 90 ? -6.402 14.951 11.403 1.00 92.38 90 ALA A O 1
ATOM 722 N N . GLU A 1 91 ? -4.204 14.519 11.236 1.00 92.56 91 GLU A N 1
ATOM 723 C CA . GLU A 1 91 ? -3.938 14.442 12.674 1.00 92.56 91 GLU A CA 1
ATOM 724 C C . GLU A 1 91 ? -4.117 15.805 13.352 1.00 92.56 91 GLU A C 1
ATOM 726 O O . GLU A 1 91 ? -4.745 15.883 14.408 1.00 92.56 91 GLU A O 1
ATOM 731 N N . GLY A 1 92 ? -3.635 16.886 12.728 1.00 92.38 92 GLY A N 1
ATOM 732 C CA . GLY A 1 92 ? -3.796 18.252 13.229 1.00 92.38 92 GLY A CA 1
ATOM 733 C C . GLY A 1 92 ? -5.251 18.731 13.260 1.00 92.38 92 GLY A C 1
ATOM 734 O O . GLY A 1 92 ? -5.626 19.500 14.144 1.00 92.38 92 GLY A O 1
ATOM 735 N N . GLU A 1 93 ? -6.083 18.255 12.332 1.00 92.81 93 GLU A N 1
ATOM 736 C CA . GLU A 1 93 ? -7.515 18.573 12.247 1.00 92.81 93 GLU A CA 1
ATOM 737 C C . GLU A 1 93 ? -8.410 17.560 12.995 1.00 92.81 93 GLU A C 1
ATOM 739 O O . GLU A 1 93 ? -9.627 17.739 13.050 1.00 92.81 93 GLU A O 1
ATOM 744 N N . GLY A 1 94 ? -7.839 16.497 13.576 1.00 90.00 94 GLY A N 1
ATOM 745 C CA . GLY A 1 9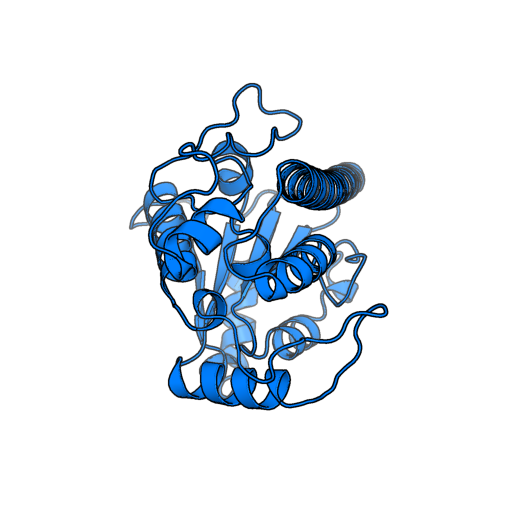4 ? -8.587 15.448 14.282 1.00 90.00 94 GLY A CA 1
ATOM 746 C C . GLY A 1 94 ? -9.475 14.582 13.375 1.00 90.00 94 GLY A C 1
ATOM 747 O O . GLY A 1 94 ? -10.483 14.041 13.833 1.00 90.00 94 GLY A O 1
ATOM 748 N N . GLN A 1 95 ? -9.133 14.470 12.091 1.00 90.81 95 GLN A N 1
ATOM 749 C CA . GLN A 1 95 ? -9.860 13.673 11.102 1.00 90.81 95 GLN A CA 1
ATOM 750 C C . GLN A 1 95 ? -9.446 12.200 11.152 1.00 90.81 95 GLN A C 1
ATOM 752 O O . GLN A 1 95 ? -8.300 11.862 11.457 1.00 90.81 95 GLN A O 1
ATOM 757 N N . LYS A 1 96 ? -10.364 11.301 10.778 1.00 90.88 96 LYS A N 1
ATOM 758 C CA . LYS A 1 96 ? -10.034 9.878 10.636 1.00 90.88 96 LYS A CA 1
ATOM 759 C C . LYS A 1 96 ? -9.126 9.658 9.423 1.00 90.88 96 LYS A C 1
ATOM 761 O O . LYS A 1 96 ? -9.256 10.329 8.397 1.00 90.88 96 LYS A O 1
ATOM 766 N N . ILE A 1 97 ? -8.246 8.664 9.517 1.00 91.69 97 ILE A N 1
ATOM 767 C CA . ILE A 1 97 ? -7.272 8.340 8.470 1.00 91.69 97 ILE A CA 1
ATOM 768 C C . ILE A 1 97 ? -7.547 6.943 7.931 1.00 91.69 97 ILE A C 1
ATOM 770 O O . ILE A 1 97 ? -7.317 5.948 8.615 1.00 91.69 97 ILE A O 1
ATOM 774 N N . LEU A 1 98 ? -7.968 6.873 6.669 1.00 92.88 98 LEU A N 1
ATOM 775 C CA . LEU A 1 98 ? -7.964 5.646 5.882 1.00 92.88 98 LEU A CA 1
ATOM 776 C C . LEU A 1 98 ? -7.300 5.926 4.538 1.00 92.88 98 LEU A C 1
ATOM 778 O O . LEU A 1 98 ? -7.727 6.806 3.794 1.00 92.88 98 LEU A O 1
ATOM 782 N N . VAL A 1 99 ? -6.253 5.167 4.224 1.00 93.75 99 VAL A N 1
ATOM 783 C CA . VAL A 1 99 ? -5.538 5.262 2.949 1.00 93.75 99 VAL A CA 1
ATOM 784 C C . VAL A 1 99 ? -5.663 3.945 2.200 1.00 93.75 99 VAL A C 1
ATOM 786 O O . VAL A 1 99 ? -5.367 2.879 2.735 1.00 93.75 99 VAL A O 1
ATOM 789 N N . LYS A 1 100 ? -6.114 4.013 0.946 1.00 94.25 100 LYS A N 1
ATOM 790 C CA . LYS A 1 100 ? -6.217 2.855 0.055 1.00 94.25 100 LYS A CA 1
ATOM 791 C C . LYS A 1 100 ? -5.030 2.831 -0.889 1.00 94.25 100 LYS A C 1
ATOM 793 O O . LYS A 1 100 ? -4.896 3.732 -1.708 1.00 94.25 100 LYS A O 1
ATOM 798 N N . GLU A 1 101 ? -4.256 1.756 -0.851 1.00 94.50 101 GLU A N 1
ATOM 799 C CA . GLU A 1 101 ? -3.117 1.577 -1.746 1.00 94.50 101 GLU A CA 1
ATOM 800 C C . GLU A 1 101 ? -3.125 0.239 -2.478 1.00 94.50 101 GLU A C 1
ATOM 802 O O . GLU A 1 101 ? -3.719 -0.747 -2.027 1.00 94.50 101 GLU A O 1
ATOM 807 N N . HIS A 1 102 ? -2.467 0.207 -3.636 1.00 94.19 102 HIS A N 1
ATOM 808 C CA . HIS A 1 102 ? -2.060 -1.051 -4.238 1.00 94.19 102 HIS A CA 1
ATOM 809 C C . HIS A 1 102 ? -0.707 -1.438 -3.660 1.00 94.19 102 HIS A C 1
ATOM 811 O O . HIS A 1 102 ? 0.218 -0.635 -3.649 1.00 94.19 102 HIS A O 1
ATOM 817 N N . ILE A 1 103 ? -0.574 -2.680 -3.193 1.00 95.44 103 ILE A N 1
ATOM 818 C CA . ILE A 1 103 ? 0.671 -3.129 -2.550 1.00 95.44 103 ILE A CA 1
ATOM 819 C C . ILE A 1 103 ? 1.860 -2.969 -3.507 1.00 95.44 103 ILE A C 1
ATOM 821 O O . ILE A 1 103 ? 2.916 -2.499 -3.097 1.00 95.44 103 ILE A O 1
ATOM 825 N N . SER A 1 104 ? 1.660 -3.243 -4.801 1.00 92.81 104 SER A N 1
ATOM 826 C CA . SER A 1 104 ? 2.690 -3.038 -5.824 1.00 92.81 104 SER A CA 1
ATOM 827 C C . SER A 1 104 ? 3.134 -1.581 -5.980 1.00 92.81 104 SER A C 1
ATOM 829 O O . SER A 1 104 ? 4.236 -1.324 -6.450 1.00 92.81 104 SER A O 1
ATOM 831 N N . PHE A 1 105 ? 2.328 -0.601 -5.565 1.00 93.56 105 PHE A N 1
ATOM 832 C CA . PHE A 1 105 ? 2.719 0.808 -5.645 1.00 93.56 105 PHE A CA 1
ATOM 833 C C . PHE A 1 105 ? 3.728 1.156 -4.545 1.00 93.56 105 PHE A C 1
ATOM 835 O O . PHE A 1 105 ? 4.611 1.983 -4.769 1.00 93.56 105 PHE A O 1
ATOM 842 N N . LEU A 1 106 ? 3.655 0.458 -3.407 1.00 95.38 106 LEU A N 1
ATOM 843 C CA . LEU A 1 106 ? 4.529 0.646 -2.249 1.00 95.38 106 LEU A CA 1
ATOM 844 C C . LEU A 1 106 ? 5.878 -0.067 -2.370 1.00 95.38 106 LEU A C 1
ATOM 846 O O . LEU A 1 106 ? 6.809 0.300 -1.659 1.00 95.38 106 LEU A O 1
ATOM 850 N N . ASN A 1 107 ? 5.984 -1.094 -3.215 1.00 94.31 107 ASN A N 1
ATOM 851 C CA . ASN A 1 107 ? 7.207 -1.878 -3.398 1.00 94.31 107 ASN A CA 1
ATOM 852 C C . ASN A 1 107 ? 8.436 -0.999 -3.659 1.00 94.31 107 ASN A C 1
ATOM 854 O O . ASN A 1 107 ? 8.340 0.008 -4.363 1.00 94.31 107 ASN A O 1
ATOM 858 N N . ASP A 1 108 ? 9.597 -1.428 -3.170 1.00 92.88 108 ASP A N 1
ATOM 859 C CA . ASP A 1 108 ? 10.869 -0.879 -3.632 1.00 92.88 108 ASP A CA 1
ATOM 860 C C . ASP A 1 108 ? 11.132 -1.355 -5.081 1.00 92.88 108 ASP A C 1
ATOM 862 O O . ASP A 1 108 ? 11.073 -2.565 -5.341 1.00 92.88 108 ASP A O 1
ATOM 866 N N . PRO A 1 109 ? 11.434 -0.446 -6.025 1.00 90.31 109 PRO A N 1
ATOM 867 C CA . PRO A 1 109 ? 11.718 -0.794 -7.417 1.00 90.31 109 PRO A CA 1
ATOM 868 C C . PRO A 1 109 ? 12.842 -1.814 -7.573 1.00 90.31 109 PRO A C 1
ATOM 870 O O . PRO A 1 109 ? 12.814 -2.604 -8.514 1.00 90.31 109 PRO A O 1
ATOM 873 N N . LYS A 1 110 ? 13.830 -1.823 -6.669 1.00 88.94 110 LYS A N 1
ATOM 874 C CA . LYS A 1 110 ? 14.958 -2.754 -6.760 1.00 88.94 110 LYS A CA 1
ATOM 875 C C . LYS A 1 110 ? 14.549 -4.187 -6.449 1.00 88.94 110 LYS A C 1
ATOM 877 O O . LYS A 1 110 ? 15.044 -5.097 -7.103 1.00 88.94 110 LYS A O 1
ATOM 882 N N . PHE A 1 111 ? 13.602 -4.399 -5.531 1.00 92.31 111 PHE A N 1
ATOM 883 C CA . PHE A 1 111 ? 13.049 -5.737 -5.296 1.00 92.31 111 PHE A CA 1
ATOM 884 C C . PHE A 1 111 ? 12.186 -6.223 -6.465 1.00 92.31 111 PHE A C 1
ATOM 886 O O . PHE A 1 111 ? 12.143 -7.422 -6.743 1.00 92.31 111 PHE A O 1
ATOM 893 N N . GLU A 1 112 ? 11.484 -5.315 -7.147 1.00 91.69 112 GLU A N 1
ATOM 894 C CA . GLU A 1 112 ? 10.755 -5.640 -8.380 1.00 91.69 112 GLU A CA 1
ATOM 895 C C . GLU A 1 112 ? 11.728 -6.006 -9.501 1.00 91.69 112 GLU A C 1
ATOM 897 O O . GLU A 1 112 ? 11.556 -7.039 -10.145 1.00 91.69 112 GLU A O 1
ATOM 902 N N . TYR A 1 113 ? 12.781 -5.208 -9.678 1.00 88.94 113 TYR A N 1
ATOM 903 C CA . TYR A 1 113 ? 13.835 -5.448 -10.657 1.00 88.94 113 TYR A CA 1
ATOM 904 C C . TYR A 1 113 ? 14.538 -6.792 -10.416 1.00 88.94 113 TYR A C 1
ATOM 906 O O . TYR A 1 113 ? 14.616 -7.617 -11.324 1.00 88.94 113 TYR A O 1
ATOM 914 N N . GLU A 1 114 ? 14.980 -7.056 -9.184 1.00 90.25 114 GLU A N 1
ATOM 915 C CA . GLU A 1 114 ? 15.598 -8.331 -8.804 1.00 90.25 114 GLU A CA 1
ATOM 916 C C . GLU A 1 114 ? 14.658 -9.508 -9.066 1.00 90.25 114 GLU A C 1
ATOM 918 O O . GLU A 1 114 ? 15.092 -10.553 -9.546 1.00 90.25 114 GLU A O 1
ATOM 923 N N . HIS A 1 115 ? 13.359 -9.349 -8.795 1.00 91.31 115 HIS A N 1
ATOM 924 C CA . HIS A 1 115 ? 12.393 -10.406 -9.064 1.00 91.31 115 HIS A CA 1
ATOM 925 C C . HIS A 1 115 ? 12.285 -10.742 -10.556 1.00 91.31 115 HIS A C 1
ATOM 927 O O . HIS A 1 115 ? 12.198 -11.925 -10.871 1.00 91.31 115 HIS A O 1
ATOM 933 N N . MET A 1 116 ? 12.304 -9.737 -11.435 1.00 88.69 116 MET A N 1
ATOM 934 C CA . MET A 1 116 ? 12.142 -9.922 -12.884 1.00 88.69 116 MET A CA 1
ATOM 935 C C . MET A 1 116 ? 13.423 -10.368 -13.590 1.00 88.69 116 MET A C 1
ATOM 937 O O . MET A 1 116 ? 13.373 -11.140 -14.541 1.00 88.69 116 MET A O 1
ATOM 941 N N . TYR A 1 117 ? 14.580 -9.874 -13.148 1.00 87.81 117 TYR A N 1
ATOM 942 C CA . TYR A 1 117 ? 15.847 -10.068 -13.862 1.00 87.81 117 TYR A CA 1
ATOM 943 C C . TYR A 1 117 ? 16.858 -10.930 -13.098 1.00 87.81 117 TYR A C 1
ATOM 945 O O . TYR A 1 117 ? 17.936 -11.218 -13.616 1.00 87.81 117 TYR A O 1
ATOM 953 N N . GLY A 1 118 ? 16.550 -11.325 -11.859 1.00 87.06 118 GLY A N 1
ATOM 954 C CA . GLY A 1 118 ? 17.419 -12.147 -11.011 1.00 87.06 118 GLY A CA 1
ATOM 955 C C . GLY A 1 118 ? 18.715 -11.462 -10.565 1.00 87.06 118 GLY A C 1
ATOM 956 O O . GLY A 1 118 ? 19.595 -12.125 -10.021 1.00 87.06 118 GLY A O 1
ATOM 957 N N . THR A 1 119 ? 18.864 -10.160 -10.820 1.00 83.19 119 THR A N 1
ATOM 958 C CA . THR A 1 119 ? 20.058 -9.361 -10.508 1.00 83.19 119 THR A CA 1
ATOM 959 C C . THR A 1 119 ? 19.657 -7.968 -10.030 1.00 83.19 119 THR A C 1
ATOM 961 O O . THR A 1 119 ? 18.530 -7.540 -10.261 1.00 83.19 119 THR A O 1
ATOM 964 N N . LEU A 1 120 ? 20.566 -7.249 -9.367 1.00 79.06 120 LEU A N 1
ATOM 965 C CA . LEU A 1 120 ? 20.381 -5.838 -9.013 1.00 79.06 120 LEU A CA 1
ATOM 966 C C . LEU A 1 120 ? 21.138 -4.950 -10.016 1.00 79.06 120 LEU A C 1
ATOM 968 O O . LEU A 1 120 ? 22.256 -5.317 -10.381 1.00 79.06 120 LEU A O 1
ATOM 972 N N . PRO A 1 121 ? 20.599 -3.782 -10.420 1.00 65.69 121 PRO A N 1
ATOM 973 C CA . PRO A 1 121 ? 21.260 -2.895 -11.386 1.00 65.69 121 PRO A CA 1
ATOM 974 C C . PRO A 1 121 ? 22.640 -2.405 -10.915 1.00 65.69 121 PRO A C 1
ATOM 976 O O . PRO A 1 121 ? 23.541 -2.206 -11.723 1.00 65.69 121 PRO A O 1
ATOM 979 N N . ASP A 1 122 ? 22.808 -2.230 -9.603 1.00 70.06 122 ASP A N 1
ATOM 980 C CA . ASP A 1 122 ? 23.997 -1.677 -8.943 1.00 70.06 122 ASP A CA 1
ATOM 981 C C . ASP A 1 122 ? 24.461 -2.506 -7.727 1.00 70.06 122 ASP A C 1
ATOM 983 O O . ASP A 1 122 ? 25.317 -2.076 -6.960 1.00 70.06 122 ASP A O 1
ATOM 987 N N . GLY A 1 123 ? 23.914 -3.714 -7.552 1.00 63.00 123 GLY A N 1
ATOM 988 C CA . GLY A 1 123 ? 24.337 -4.664 -6.518 1.00 63.00 123 GLY A CA 1
ATOM 989 C C . GLY A 1 123 ? 23.843 -4.392 -5.090 1.00 63.00 123 GLY A C 1
ATOM 990 O O . GLY A 1 123 ? 24.006 -5.272 -4.247 1.00 63.00 123 GLY A O 1
ATOM 991 N N . GLU A 1 124 ? 23.208 -3.249 -4.800 1.00 71.19 124 GLU A N 1
ATOM 992 C CA . GLU A 1 124 ? 22.759 -2.913 -3.440 1.00 71.19 124 GLU A CA 1
ATOM 993 C C . GLU A 1 124 ? 21.285 -2.494 -3.374 1.00 71.19 124 GLU A C 1
ATOM 995 O O . GLU A 1 124 ? 20.809 -1.620 -4.099 1.00 71.19 124 GLU A O 1
ATOM 1000 N N . ILE A 1 125 ? 20.549 -3.097 -2.439 1.00 69.88 125 ILE A N 1
ATOM 1001 C CA . ILE A 1 125 ? 19.203 -2.653 -2.073 1.00 69.88 125 ILE A CA 1
ATOM 1002 C C . ILE A 1 125 ? 19.324 -1.315 -1.333 1.00 69.88 125 ILE A C 1
ATOM 1004 O O . ILE A 1 125 ? 20.070 -1.202 -0.361 1.00 69.88 125 ILE A O 1
ATOM 1008 N N . LEU A 1 126 ? 18.568 -0.307 -1.775 1.00 71.31 126 LEU A N 1
ATOM 1009 C CA . LEU A 1 126 ? 18.588 1.022 -1.165 1.00 71.31 126 LEU A CA 1
ATOM 1010 C C . LEU A 1 126 ? 18.075 0.986 0.271 1.00 71.31 126 LEU A C 1
ATOM 1012 O O . LEU A 1 126 ? 17.286 0.124 0.662 1.00 71.31 126 LEU A O 1
ATOM 1016 N N . LYS A 1 127 ? 18.477 1.987 1.052 1.00 84.38 127 LYS A N 1
ATOM 1017 C CA . LYS A 1 127 ? 17.816 2.258 2.326 1.00 84.38 127 LYS A CA 1
ATOM 1018 C C . LYS A 1 127 ? 16.356 2.658 2.065 1.00 84.38 127 LYS A C 1
ATOM 1020 O O . LYS A 1 127 ? 16.093 3.346 1.078 1.00 84.38 127 LYS A O 1
ATOM 1025 N N . PRO A 1 128 ? 15.410 2.250 2.928 1.00 89.31 128 PRO A N 1
ATOM 1026 C CA . PRO A 1 128 ? 14.042 2.739 2.833 1.00 89.31 128 PRO A CA 1
ATOM 1027 C C . PRO A 1 128 ? 14.001 4.259 3.033 1.00 89.31 128 PRO A C 1
ATOM 1029 O O . PRO A 1 128 ? 14.918 4.857 3.603 1.00 89.31 128 PRO A O 1
ATOM 1032 N N . MET A 1 129 ? 12.912 4.879 2.587 1.00 90.94 129 MET A N 1
ATOM 1033 C CA . MET A 1 129 ? 12.696 6.314 2.750 1.00 90.94 129 MET A CA 1
ATOM 1034 C C . MET A 1 129 ? 12.698 6.720 4.230 1.00 90.94 129 MET A C 1
ATOM 1036 O O . MET A 1 129 ? 12.214 5.986 5.087 1.00 90.94 129 MET A O 1
ATOM 1040 N N . THR A 1 130 ? 13.188 7.918 4.544 1.00 91.19 130 THR A N 1
ATOM 1041 C CA . THR A 1 130 ? 13.116 8.456 5.910 1.00 91.19 130 THR A CA 1
ATOM 1042 C C . THR A 1 130 ? 11.725 9.016 6.189 1.00 91.19 130 THR A C 1
ATOM 1044 O O . THR A 1 130 ? 11.244 9.894 5.471 1.00 91.19 130 THR A O 1
ATOM 1047 N N . ALA A 1 131 ? 11.085 8.528 7.250 1.00 91.88 131 ALA A N 1
ATOM 1048 C CA . ALA A 1 131 ? 9.807 9.042 7.728 1.00 91.88 131 ALA A CA 1
ATOM 1049 C C . ALA A 1 131 ? 10.014 10.179 8.744 1.00 91.88 131 ALA A C 1
ATOM 1051 O O . ALA A 1 131 ? 10.848 10.082 9.644 1.00 91.88 131 ALA A O 1
ATOM 1052 N N . ARG A 1 132 ? 9.232 11.254 8.634 1.00 91.50 132 ARG A N 1
ATOM 1053 C CA . ARG A 1 132 ? 9.199 12.361 9.594 1.00 91.50 132 ARG A CA 1
ATOM 1054 C C . ARG A 1 132 ? 8.815 11.829 10.973 1.00 91.50 132 ARG A C 1
ATOM 1056 O O . ARG A 1 132 ? 7.920 10.999 11.110 1.00 91.50 132 ARG A O 1
ATOM 1063 N N . GLY A 1 133 ? 9.514 12.312 11.996 1.00 87.00 133 GLY A N 1
ATOM 1064 C CA . GLY A 1 133 ? 9.319 11.863 13.375 1.00 87.00 133 GLY A CA 1
ATOM 1065 C C . GLY A 1 133 ? 10.006 10.538 13.726 1.00 87.00 133 GLY A C 1
ATOM 1066 O O . GLY A 1 133 ? 9.939 10.136 14.884 1.00 87.00 133 GLY A O 1
ATOM 1067 N N . PHE A 1 134 ? 10.706 9.892 12.784 1.00 88.62 134 PHE A N 1
ATOM 1068 C CA . PHE A 1 134 ? 11.482 8.678 13.040 1.00 88.62 134 PHE A CA 1
ATOM 1069 C C . PHE A 1 134 ? 12.975 8.929 12.786 1.00 88.62 134 PHE A C 1
ATOM 1071 O O . PHE A 1 134 ? 13.344 9.325 11.681 1.00 88.62 134 PHE A O 1
ATOM 1078 N N . PRO A 1 135 ? 13.850 8.731 13.792 1.00 83.62 135 PRO A N 1
ATOM 1079 C CA . PRO A 1 135 ? 15.289 8.945 13.630 1.00 83.62 135 PRO A CA 1
ATOM 1080 C C . PRO A 1 135 ? 15.945 7.857 12.771 1.00 83.62 135 PRO A C 1
ATOM 1082 O O . PRO A 1 135 ? 16.946 8.111 12.109 1.00 83.62 135 PRO A O 1
ATOM 1085 N N . GLU A 1 136 ? 15.358 6.661 12.773 1.00 85.00 136 GLU A N 1
ATOM 1086 C CA . GLU A 1 136 ? 15.834 5.492 12.047 1.00 85.00 136 GLU A CA 1
ATOM 1087 C C . GLU A 1 136 ? 14.914 5.191 10.860 1.00 85.00 136 GLU A C 1
ATOM 1089 O O . GLU A 1 136 ? 13.701 5.406 10.921 1.00 85.00 136 GLU A O 1
ATOM 1094 N N . ALA A 1 137 ? 15.501 4.660 9.789 1.00 90.81 137 ALA A N 1
ATOM 1095 C CA . ALA A 1 137 ? 14.784 4.136 8.633 1.00 90.81 137 ALA A CA 1
ATOM 1096 C C . ALA A 1 137 ? 15.257 2.699 8.396 1.00 90.81 137 ALA A C 1
ATOM 1098 O O . ALA A 1 137 ? 16.185 2.455 7.616 1.00 90.81 137 ALA A O 1
ATOM 1099 N N . THR A 1 138 ? 14.673 1.749 9.132 1.00 93.81 138 THR A N 1
ATOM 1100 C CA . THR A 1 138 ? 15.084 0.341 9.059 1.00 93.81 138 THR A CA 1
ATOM 1101 C C . THR A 1 138 ? 14.219 -0.451 8.085 1.00 93.81 138 THR A C 1
ATOM 1103 O O . THR A 1 138 ? 13.095 -0.071 7.751 1.00 93.81 138 THR A O 1
ATOM 1106 N N . ARG A 1 139 ? 14.770 -1.566 7.594 1.00 94.69 139 ARG A N 1
ATOM 1107 C CA . ARG A 1 139 ? 14.084 -2.504 6.704 1.00 94.69 139 ARG A CA 1
ATOM 1108 C C . ARG A 1 139 ? 14.316 -3.924 7.193 1.00 94.69 139 ARG A C 1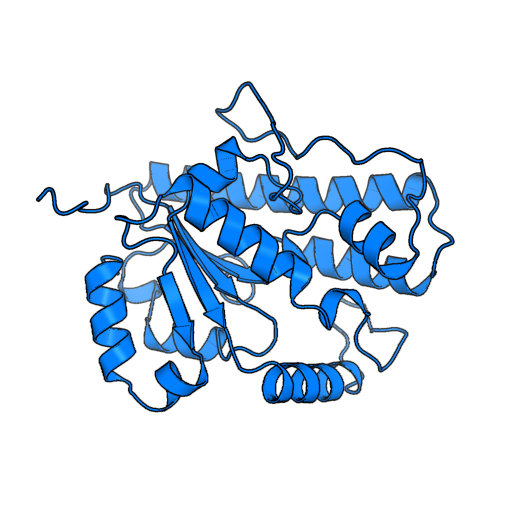
ATOM 1110 O O . ARG A 1 139 ? 15.440 -4.424 7.152 1.00 94.69 139 ARG A O 1
ATOM 1117 N N . SER A 1 140 ? 13.257 -4.576 7.653 1.00 95.00 140 SER A N 1
ATOM 1118 C CA . SER A 1 140 ? 13.298 -6.006 7.966 1.00 95.00 140 SER A CA 1
ATOM 1119 C C . SER A 1 140 ? 13.229 -6.859 6.690 1.00 95.00 140 SER A C 1
ATOM 1121 O O . SER A 1 140 ? 12.746 -6.386 5.661 1.00 95.00 140 SER A O 1
ATOM 1123 N N . PRO A 1 141 ? 13.644 -8.141 6.734 1.00 94.75 141 PRO A N 1
ATOM 1124 C CA . PRO A 1 141 ? 13.656 -9.008 5.550 1.00 94.75 141 PRO A CA 1
ATOM 1125 C C . PRO A 1 141 ? 12.297 -9.189 4.856 1.00 94.75 141 PRO A C 1
ATOM 1127 O O . PRO A 1 141 ? 12.251 -9.501 3.671 1.00 94.75 141 PRO A O 1
ATOM 1130 N N . LEU A 1 142 ? 11.190 -9.015 5.587 1.00 97.00 142 LEU A N 1
ATOM 1131 C CA . LEU A 1 142 ? 9.831 -9.135 5.048 1.00 97.00 142 LEU A CA 1
ATOM 1132 C C . LEU A 1 142 ? 9.308 -7.821 4.449 1.00 97.00 142 LEU A C 1
ATOM 1134 O O . LEU A 1 142 ? 8.310 -7.828 3.721 1.00 97.00 142 LEU A O 1
ATOM 1138 N N . ASN A 1 143 ? 9.965 -6.697 4.737 1.00 96.75 143 ASN A N 1
ATOM 1139 C CA . ASN A 1 143 ? 9.607 -5.400 4.193 1.00 96.75 143 ASN A CA 1
ATOM 1140 C C . ASN A 1 143 ? 10.267 -5.203 2.822 1.00 96.75 143 ASN A C 1
ATOM 1142 O O . ASN A 1 143 ? 11.402 -4.745 2.702 1.00 96.75 143 ASN A O 1
ATOM 1146 N N . MET A 1 144 ? 9.503 -5.519 1.779 1.00 96.25 144 MET A N 1
ATOM 1147 C CA . MET A 1 144 ? 9.891 -5.285 0.386 1.00 96.25 144 MET A CA 1
ATOM 1148 C C . MET A 1 144 ? 9.397 -3.928 -0.154 1.00 96.25 144 MET A C 1
ATOM 1150 O O . MET A 1 144 ? 9.372 -3.711 -1.365 1.00 96.25 144 MET A O 1
ATOM 1154 N N . THR A 1 145 ? 8.953 -3.021 0.719 1.00 96.38 145 THR A N 1
ATOM 1155 C CA . THR A 1 145 ? 8.424 -1.704 0.338 1.00 96.38 145 THR A CA 1
ATOM 1156 C C . THR A 1 145 ? 9.515 -0.634 0.360 1.00 96.38 145 THR A C 1
ATOM 1158 O O . THR A 1 145 ? 10.550 -0.784 1.012 1.00 96.38 145 THR A O 1
ATOM 1161 N N . ALA A 1 146 ? 9.268 0.490 -0.306 1.00 95.06 146 ALA A N 1
ATOM 1162 C CA . ALA A 1 146 ? 10.108 1.680 -0.208 1.00 95.06 146 ALA A CA 1
ATOM 1163 C C . ALA A 1 146 ? 9.985 2.398 1.154 1.00 95.06 146 ALA A C 1
ATOM 1165 O O . ALA A 1 146 ? 10.740 3.330 1.428 1.00 95.06 146 ALA A O 1
ATOM 1166 N N . LEU A 1 147 ? 9.039 1.988 2.006 1.00 96.38 147 LEU A N 1
ATOM 1167 C CA . LEU A 1 147 ? 8.754 2.613 3.296 1.00 96.38 147 LEU A CA 1
ATOM 1168 C C . LEU A 1 147 ? 9.554 1.947 4.424 1.00 96.38 147 LEU A C 1
ATOM 1170 O O . LEU A 1 147 ? 9.803 0.739 4.367 1.00 96.38 147 LEU A O 1
ATOM 1174 N N . PRO A 1 148 ? 9.941 2.697 5.469 1.00 96.56 148 PRO A N 1
ATOM 1175 C CA . PRO A 1 148 ? 10.671 2.134 6.594 1.00 96.56 148 PRO A CA 1
ATOM 1176 C C . PRO A 1 148 ? 9.729 1.349 7.510 1.00 96.56 148 PRO A C 1
ATOM 1178 O O . PRO A 1 148 ? 8.539 1.662 7.635 1.00 96.56 148 PRO A O 1
ATOM 1181 N N . ASP A 1 149 ? 10.278 0.341 8.181 1.00 96.50 149 ASP A N 1
ATOM 1182 C CA . ASP A 1 149 ? 9.568 -0.511 9.133 1.00 96.50 149 ASP A CA 1
ATOM 1183 C C . ASP A 1 149 ? 8.824 0.307 10.194 1.00 96.50 149 ASP A C 1
ATOM 1185 O O . ASP A 1 149 ? 7.679 0.000 10.524 1.00 96.50 149 ASP A O 1
ATOM 1189 N N . GLU A 1 150 ? 9.474 1.338 10.732 1.00 95.19 150 GLU A N 1
ATOM 1190 C CA . GLU A 1 150 ? 8.934 2.213 11.771 1.00 95.19 150 GLU A CA 1
ATOM 1191 C C . GLU A 1 150 ? 7.644 2.887 11.311 1.00 95.19 150 GLU A C 1
ATOM 1193 O O . GLU A 1 150 ? 6.656 2.899 12.043 1.00 95.19 150 GLU A O 1
ATOM 1198 N N . PHE A 1 151 ? 7.629 3.381 10.070 1.00 96.00 151 PHE A N 1
ATOM 1199 C CA . PHE A 1 151 ? 6.451 4.006 9.490 1.00 96.00 151 PHE A CA 1
ATOM 1200 C C . PHE A 1 151 ? 5.347 2.980 9.244 1.00 96.00 151 PHE A C 1
ATOM 1202 O O . PHE A 1 151 ? 4.209 3.216 9.650 1.00 96.00 151 PHE A O 1
ATOM 1209 N N . LEU A 1 152 ? 5.668 1.831 8.634 1.00 96.69 152 LEU A N 1
ATOM 1210 C CA . LEU A 1 152 ? 4.692 0.768 8.357 1.00 96.69 152 LEU A CA 1
ATOM 1211 C C . LEU A 1 152 ? 3.988 0.290 9.638 1.00 96.69 152 LEU A C 1
ATOM 1213 O O . LEU A 1 152 ? 2.779 0.056 9.625 1.00 96.69 152 LEU A O 1
ATOM 1217 N N . LYS A 1 153 ? 4.724 0.184 10.751 1.00 95.62 153 LYS A N 1
ATOM 1218 C CA . LYS A 1 153 ? 4.213 -0.251 12.065 1.00 95.62 153 LYS A CA 1
ATOM 1219 C C . LYS A 1 153 ? 3.252 0.750 12.718 1.00 95.62 153 LYS A C 1
ATOM 1221 O O . LYS A 1 153 ? 2.580 0.395 13.678 1.00 95.62 153 LYS A O 1
ATOM 1226 N N . THR A 1 154 ? 3.133 1.975 12.198 1.00 94.75 154 THR A N 1
ATOM 1227 C CA . THR A 1 154 ? 2.116 2.937 12.671 1.00 94.75 154 THR A CA 1
ATOM 1228 C C . THR A 1 154 ? 0.708 2.663 12.138 1.00 94.75 154 THR A C 1
ATOM 1230 O O . THR A 1 154 ? -0.239 3.329 12.555 1.00 94.75 154 THR A O 1
ATOM 1233 N N . TRP A 1 155 ? 0.559 1.710 11.214 1.00 95.94 155 TRP A N 1
ATOM 1234 C CA . TRP A 1 155 ? -0.693 1.451 10.511 1.00 95.94 155 TRP A CA 1
ATOM 1235 C C . TRP A 1 155 ? -1.369 0.161 10.956 1.00 95.94 155 TRP A C 1
ATOM 1237 O O . TRP A 1 155 ? -0.718 -0.858 11.182 1.00 95.94 155 TRP A O 1
ATOM 1247 N N . TYR A 1 156 ? -2.699 0.192 10.959 1.00 95.81 156 TYR A N 1
ATOM 1248 C CA . TYR A 1 156 ? -3.572 -0.968 11.086 1.00 95.81 156 TYR A CA 1
ATOM 1249 C C . TYR A 1 156 ? -4.053 -1.410 9.692 1.00 95.81 156 TYR A C 1
ATOM 1251 O O . TYR A 1 156 ? -4.875 -0.726 9.070 1.00 95.81 156 TYR A O 1
ATOM 1259 N N . PRO A 1 157 ? -3.528 -2.521 9.149 1.00 96.75 157 PRO A N 1
ATOM 1260 C CA . PRO A 1 157 ? -3.747 -2.895 7.758 1.00 96.75 157 PRO A CA 1
ATOM 1261 C C . PRO A 1 157 ? -4.941 -3.838 7.569 1.00 96.75 157 PRO A C 1
ATOM 1263 O O . PRO A 1 157 ? -5.101 -4.855 8.245 1.00 96.75 157 PRO A O 1
ATOM 1266 N N . THR A 1 158 ? -5.735 -3.547 6.549 1.00 97.31 158 THR A N 1
ATOM 1267 C CA . THR A 1 158 ? -6.717 -4.445 5.946 1.00 97.31 158 THR A CA 1
ATOM 1268 C C . THR A 1 158 ? -6.212 -4.859 4.572 1.00 97.31 158 THR A C 1
ATOM 1270 O O . THR A 1 158 ? -6.021 -4.009 3.705 1.00 97.31 158 THR A O 1
ATOM 1273 N N . PHE A 1 159 ? -6.024 -6.155 4.354 1.00 97.62 159 PHE A N 1
ATOM 1274 C CA . PHE A 1 159 ? -5.696 -6.735 3.059 1.00 97.62 159 PHE A CA 1
ATOM 1275 C C . PHE A 1 159 ? -6.982 -7.127 2.337 1.00 97.62 159 PHE A C 1
ATOM 1277 O O . PHE A 1 159 ? -7.681 -8.039 2.770 1.00 97.62 159 PHE A O 1
ATOM 1284 N N . LEU A 1 160 ? -7.282 -6.462 1.224 1.00 96.44 160 LEU A N 1
ATOM 1285 C CA . LEU A 1 160 ? -8.355 -6.870 0.321 1.00 96.44 160 LEU A CA 1
ATOM 1286 C C . LEU A 1 160 ? -7.773 -7.738 -0.793 1.00 96.44 160 LEU A C 1
ATOM 1288 O O . LEU A 1 160 ? -7.124 -7.231 -1.720 1.00 96.44 160 LEU A O 1
ATOM 1292 N N . ILE A 1 161 ? -8.020 -9.038 -0.683 1.00 95.94 161 ILE A N 1
ATOM 1293 C CA . ILE A 1 161 ? -7.521 -10.070 -1.586 1.00 95.94 161 ILE A CA 1
ATOM 1294 C C . ILE A 1 161 ? -8.619 -10.547 -2.533 1.00 95.94 161 ILE A C 1
ATOM 1296 O O . ILE A 1 161 ? -9.800 -10.251 -2.368 1.00 95.94 161 ILE A O 1
ATOM 1300 N N . ARG A 1 162 ? -8.212 -11.282 -3.562 1.00 94.12 162 ARG A N 1
ATOM 1301 C CA . ARG A 1 162 ? -9.111 -12.031 -4.434 1.00 94.12 162 ARG A CA 1
ATOM 1302 C C . ARG A 1 162 ? -8.362 -13.223 -4.999 1.00 94.12 162 ARG A C 1
ATOM 1304 O O . ARG A 1 162 ? -7.147 -13.144 -5.189 1.00 94.12 162 ARG A O 1
ATOM 1311 N N . HIS A 1 163 ? -9.080 -14.288 -5.339 1.00 93.44 163 HIS A N 1
ATOM 1312 C CA . HIS A 1 163 ? -8.485 -15.451 -5.984 1.00 93.44 163 HIS A CA 1
ATOM 1313 C C . HIS A 1 163 ? -7.631 -15.057 -7.221 1.00 93.44 163 HIS A C 1
ATOM 1315 O O . HIS A 1 163 ? -8.157 -14.422 -8.149 1.00 93.44 163 HIS A O 1
ATOM 1321 N N . PRO A 1 164 ? -6.341 -15.458 -7.305 1.00 92.19 164 PRO A N 1
ATOM 1322 C CA . PRO A 1 164 ? -5.432 -15.027 -8.373 1.00 92.19 164 PRO A CA 1
ATOM 1323 C C . PRO A 1 164 ? -5.936 -15.320 -9.791 1.00 92.19 164 PRO A C 1
ATOM 1325 O O . PRO A 1 164 ? -5.808 -14.474 -10.671 1.00 92.19 164 PRO A O 1
ATOM 1328 N N . ALA A 1 165 ? -6.601 -16.461 -10.012 1.00 91.44 165 ALA A N 1
ATOM 1329 C CA . ALA A 1 165 ? -7.179 -16.800 -11.322 1.00 91.44 165 ALA A CA 1
ATOM 1330 C C . ALA A 1 165 ? -8.184 -15.746 -11.843 1.00 91.44 165 ALA A C 1
ATOM 1332 O O . ALA A 1 165 ? -8.275 -15.506 -13.049 1.00 91.44 165 ALA A O 1
ATOM 1333 N N . MET A 1 166 ? -8.901 -15.068 -10.941 1.00 91.44 166 MET A N 1
ATOM 1334 C CA . MET A 1 166 ? -9.836 -13.992 -11.287 1.00 91.44 166 MET A CA 1
ATOM 1335 C C . MET A 1 166 ? -9.108 -12.659 -11.465 1.00 91.44 166 MET A C 1
ATOM 1337 O O . MET A 1 166 ? -9.366 -11.914 -12.419 1.00 91.44 166 MET A O 1
ATOM 1341 N N . MET A 1 167 ? -8.179 -12.374 -10.551 1.00 91.69 167 MET A N 1
ATOM 1342 C CA . MET A 1 167 ? -7.386 -11.152 -10.529 1.00 91.69 167 MET A CA 1
ATOM 1343 C C . MET A 1 167 ? -6.534 -11.003 -11.797 1.00 91.69 167 MET A C 1
ATOM 1345 O O . MET A 1 167 ? -6.667 -10.006 -12.510 1.00 91.69 167 MET A O 1
ATOM 1349 N N . LEU A 1 168 ? -5.721 -12.015 -12.109 1.00 91.31 168 LEU A N 1
ATOM 1350 C CA . LEU A 1 168 ? -4.773 -12.015 -13.225 1.00 91.31 168 LEU A CA 1
ATOM 1351 C C . LEU A 1 168 ? -5.491 -11.925 -14.568 1.00 91.31 168 LEU A C 1
ATOM 1353 O O . LEU A 1 168 ? -5.141 -11.095 -15.401 1.00 91.31 168 LEU A O 1
ATOM 1357 N N . SER A 1 169 ? -6.577 -12.681 -14.741 1.00 90.38 169 SER A N 1
ATOM 1358 C CA . SER A 1 169 ? -7.409 -12.598 -15.945 1.00 90.38 169 SER A CA 1
ATOM 1359 C C . SER A 1 169 ? -7.961 -11.182 -16.162 1.00 90.38 169 SER A C 1
ATOM 1361 O O . SER A 1 169 ? -8.007 -10.680 -17.287 1.00 90.38 169 SER A O 1
ATOM 1363 N N . SER A 1 170 ? -8.385 -10.501 -15.090 1.00 90.00 170 SER A N 1
ATOM 1364 C CA . SER A 1 170 ? -8.833 -9.108 -15.187 1.00 90.00 170 SER A CA 1
ATOM 1365 C C . SER A 1 170 ? -7.689 -8.125 -15.423 1.00 90.00 170 SER A C 1
ATOM 1367 O O . SER A 1 170 ? -7.924 -7.099 -16.071 1.00 90.00 170 SER A O 1
ATOM 1369 N N . LEU A 1 171 ? -6.508 -8.386 -14.868 1.00 90.06 171 LEU A N 1
ATOM 1370 C CA . LEU A 1 171 ? -5.322 -7.564 -15.067 1.00 90.06 171 LEU A CA 1
ATOM 1371 C C . LEU A 1 171 ? -4.865 -7.648 -16.525 1.00 90.06 171 LEU A C 1
ATOM 1373 O O . LEU A 1 171 ? -4.737 -6.609 -17.164 1.00 90.06 171 LEU A O 1
ATOM 1377 N N . TYR A 1 172 ? -4.777 -8.857 -17.083 1.00 90.12 172 TYR A N 1
ATOM 1378 C CA . TYR A 1 172 ? -4.434 -9.098 -18.485 1.00 90.12 172 TYR A CA 1
ATOM 1379 C C . TYR A 1 172 ? -5.377 -8.353 -19.435 1.00 90.12 172 TYR A C 1
ATOM 1381 O O . TYR A 1 172 ? -4.938 -7.565 -20.266 1.00 90.12 172 TYR A O 1
ATOM 1389 N N . ARG A 1 173 ? -6.700 -8.475 -19.240 1.00 90.19 173 ARG A N 1
ATOM 1390 C CA . ARG A 1 173 ? -7.682 -7.700 -20.024 1.00 90.19 173 ARG A CA 1
ATOM 1391 C C . ARG A 1 173 ? -7.503 -6.188 -19.908 1.00 90.19 173 ARG A C 1
ATOM 1393 O O . ARG A 1 173 ? -7.943 -5.473 -20.797 1.00 90.19 173 ARG A O 1
ATOM 1400 N N . THR A 1 174 ? -6.952 -5.691 -18.802 1.00 85.88 174 THR A N 1
ATOM 1401 C CA . THR A 1 174 ? -6.698 -4.256 -18.616 1.00 85.88 174 THR A CA 1
ATOM 1402 C C . THR A 1 174 ? -5.400 -3.838 -19.300 1.00 85.88 174 THR A C 1
ATOM 1404 O O . THR A 1 174 ? -5.401 -2.801 -19.947 1.00 85.88 174 THR A O 1
ATOM 1407 N N . ALA A 1 175 ? -4.343 -4.650 -19.223 1.00 85.38 175 ALA A N 1
ATOM 1408 C CA . ALA A 1 175 ? -3.086 -4.413 -19.935 1.00 85.38 175 ALA A CA 1
ATOM 1409 C C . ALA A 1 175 ? -3.275 -4.411 -21.464 1.00 85.38 175 ALA A C 1
ATOM 1411 O O . ALA A 1 175 ? -2.668 -3.610 -22.165 1.00 85.38 175 ALA A O 1
ATOM 1412 N N . GLN A 1 176 ? -4.198 -5.236 -21.968 1.00 84.94 176 GLN A N 1
ATOM 1413 C CA . GLN A 1 176 ? -4.568 -5.289 -23.387 1.00 84.94 176 GLN A CA 1
ATOM 1414 C C . GLN A 1 176 ? -5.363 -4.066 -23.868 1.00 84.94 176 GLN A C 1
ATOM 1416 O O . GLN A 1 176 ? -5.453 -3.822 -25.074 1.00 84.94 176 GLN A O 1
ATOM 1421 N N . LYS A 1 177 ? -5.974 -3.299 -22.954 1.00 80.38 177 LYS A N 1
ATOM 1422 C CA . LYS A 1 177 ? -6.648 -2.054 -23.324 1.00 80.38 177 LYS A CA 1
ATOM 1423 C C . LYS A 1 177 ? -5.580 -0.989 -23.529 1.00 80.38 177 LYS A C 1
ATOM 1425 O O . LYS A 1 177 ? -4.813 -0.708 -22.616 1.00 80.38 177 LYS A O 1
ATOM 1430 N N . ASP A 1 178 ? -5.580 -0.368 -24.703 1.00 69.19 178 ASP A N 1
ATOM 1431 C CA . ASP A 1 178 ? -4.710 0.765 -25.035 1.00 69.19 178 ASP A CA 1
ATOM 1432 C C . ASP A 1 178 ? -5.186 2.037 -24.303 1.00 69.19 178 ASP A C 1
ATOM 1434 O O . ASP A 1 178 ? -5.723 2.972 -24.897 1.00 69.19 178 ASP A O 1
ATOM 1438 N N . VAL A 1 179 ? -5.115 2.010 -22.968 1.00 69.81 179 VAL A N 1
ATOM 1439 C CA . VAL A 1 179 ? -5.523 3.117 -22.102 1.00 69.81 179 VAL A CA 1
ATOM 1440 C C . VAL A 1 179 ? -4.325 4.022 -21.891 1.00 69.81 179 VAL A C 1
ATOM 1442 O O . VAL A 1 179 ? -3.312 3.623 -21.318 1.00 69.81 179 VAL A O 1
ATOM 1445 N N . GLU A 1 180 ? -4.481 5.270 -22.306 1.00 72.62 180 GLU A N 1
ATOM 1446 C CA . GLU A 1 180 ? -3.553 6.333 -21.968 1.00 72.62 180 GLU A CA 1
ATOM 1447 C C . GLU A 1 180 ? -3.889 6.900 -20.587 1.00 72.62 180 GLU A C 1
ATOM 1449 O O . GLU A 1 180 ? -5.007 7.352 -20.333 1.00 72.62 180 GLU A O 1
ATOM 1454 N N . ILE A 1 181 ? -2.915 6.867 -19.684 1.00 67.25 181 ILE A N 1
ATOM 1455 C CA . ILE A 1 181 ? -3.021 7.391 -18.326 1.00 67.25 181 ILE A CA 1
ATOM 1456 C C . ILE A 1 181 ? -1.920 8.441 -18.155 1.00 67.25 181 ILE A C 1
ATOM 1458 O O . ILE A 1 181 ? -0.736 8.114 -18.197 1.00 67.25 181 ILE A O 1
ATOM 1462 N N . TYR A 1 182 ? -2.307 9.710 -17.984 1.00 63.28 182 TYR A N 1
ATOM 1463 C CA . TYR A 1 182 ? -1.390 10.856 -17.841 1.00 63.28 182 TYR A CA 1
ATOM 1464 C C . TYR A 1 182 ? -0.319 10.940 -18.949 1.00 63.28 182 TYR A C 1
ATOM 1466 O O . TYR A 1 182 ? 0.867 11.122 -18.673 1.00 63.28 182 TYR A O 1
ATOM 1474 N N . GLY A 1 183 ? -0.728 10.760 -20.210 1.00 65.31 183 GLY A N 1
ATOM 1475 C CA . GLY A 1 183 ? 0.190 10.792 -21.355 1.00 65.31 183 GLY A CA 1
ATOM 1476 C C . GLY A 1 183 ? 1.111 9.573 -21.454 1.00 65.31 183 GLY A C 1
ATOM 1477 O O . GLY A 1 183 ? 2.074 9.587 -22.215 1.00 65.31 183 GLY A O 1
ATOM 1478 N N . SER A 1 184 ? 0.861 8.529 -20.658 1.00 63.00 184 SER A N 1
ATOM 1479 C CA . SER A 1 184 ? 1.605 7.274 -20.681 1.00 63.00 184 SER A CA 1
ATOM 1480 C C . SER A 1 184 ? 0.711 6.128 -21.115 1.00 63.00 184 SER A C 1
ATOM 1482 O O . SER A 1 184 ? -0.411 5.989 -20.632 1.00 63.00 184 SER A O 1
ATOM 1484 N N . ARG A 1 185 ? 1.241 5.256 -21.966 1.00 67.62 185 ARG A N 1
ATOM 1485 C CA . ARG A 1 185 ? 0.635 3.968 -22.314 1.00 67.62 185 ARG A CA 1
ATOM 1486 C C . ARG A 1 185 ? 1.572 2.856 -21.872 1.00 67.62 185 ARG A C 1
ATOM 1488 O O . ARG A 1 185 ? 2.773 3.086 -21.716 1.00 67.62 185 ARG A O 1
ATOM 1495 N N . ARG A 1 186 ? 1.030 1.662 -21.642 1.00 71.56 186 ARG A N 1
ATOM 1496 C CA . ARG A 1 186 ? 1.880 0.475 -21.511 1.00 71.56 186 ARG A CA 1
ATOM 1497 C C . ARG A 1 186 ? 2.506 0.197 -22.874 1.00 71.56 186 ARG A C 1
ATOM 1499 O O . ARG A 1 186 ? 1.784 0.231 -23.868 1.00 71.56 186 ARG A O 1
ATOM 1506 N N . ALA A 1 187 ? 3.817 -0.038 -22.929 1.00 70.00 187 ALA A N 1
ATOM 1507 C CA . ALA A 1 187 ? 4.440 -0.429 -24.192 1.00 70.00 187 ALA A CA 1
ATOM 1508 C C . ALA A 1 187 ? 4.060 -1.873 -24.541 1.00 70.00 187 ALA A C 1
ATOM 1510 O O . ALA A 1 187 ? 3.739 -2.172 -25.689 1.00 70.00 187 ALA A O 1
ATOM 1511 N N . GLU A 1 188 ? 4.015 -2.740 -23.529 1.00 75.69 188 GLU A N 1
ATOM 1512 C CA . GLU A 1 188 ? 3.582 -4.124 -23.666 1.00 75.69 188 GLU A CA 1
ATOM 1513 C C . GLU A 1 188 ? 2.112 -4.302 -23.280 1.00 75.69 188 GLU A C 1
ATOM 1515 O O . GLU A 1 188 ? 1.605 -3.712 -22.323 1.00 75.69 188 GLU A O 1
ATOM 1520 N N . LYS A 1 189 ? 1.409 -5.152 -24.032 1.00 82.88 189 LYS A N 1
ATOM 1521 C CA . LYS A 1 189 ? -0.003 -5.479 -23.774 1.00 82.88 189 LYS A CA 1
ATOM 1522 C C . LYS A 1 189 ? -0.180 -6.569 -22.717 1.00 82.88 189 LYS A C 1
ATOM 1524 O O . LYS A 1 189 ? -1.303 -7.005 -22.455 1.00 82.88 189 LYS A O 1
ATOM 1529 N N . GLU A 1 190 ? 0.912 -7.000 -22.101 1.00 86.25 190 GLU A N 1
ATOM 1530 C CA . GLU A 1 190 ? 0.920 -7.993 -21.039 1.00 86.25 190 GLU A CA 1
ATOM 1531 C C . GLU A 1 190 ? 1.222 -7.326 -19.687 1.00 86.25 190 GLU A C 1
ATOM 1533 O O . GLU A 1 190 ? 1.829 -6.252 -19.631 1.00 86.25 190 GLU A O 1
ATOM 1538 N N . PRO A 1 191 ? 0.724 -7.882 -18.572 1.00 88.00 191 PRO A N 1
ATOM 1539 C CA . PRO A 1 191 ? 1.166 -7.465 -17.249 1.00 88.00 191 PRO A CA 1
ATOM 1540 C C . PRO A 1 191 ? 2.650 -7.781 -17.052 1.00 88.00 191 PRO A C 1
ATOM 1542 O O . PRO A 1 191 ? 3.107 -8.838 -17.480 1.00 88.00 191 PRO A O 1
ATOM 1545 N N . PHE A 1 192 ? 3.375 -6.914 -16.348 1.00 87.88 192 PHE A N 1
ATOM 1546 C CA . PHE A 1 192 ? 4.748 -7.228 -15.957 1.00 87.88 192 PHE A CA 1
ATOM 1547 C C . PHE A 1 192 ? 4.758 -8.360 -14.926 1.00 87.88 192 PHE A C 1
ATOM 1549 O O . PHE A 1 192 ? 3.818 -8.496 -14.138 1.00 87.88 192 PHE A O 1
ATOM 1556 N N . GLU A 1 193 ? 5.837 -9.142 -14.873 1.00 88.94 193 GLU A N 1
ATOM 1557 C CA . GLU A 1 193 ? 5.931 -10.310 -13.987 1.00 88.94 193 GLU A CA 1
ATOM 1558 C C . GLU A 1 193 ? 5.661 -9.950 -12.514 1.00 88.94 193 GLU A C 1
ATOM 1560 O O . GLU A 1 193 ? 4.873 -10.629 -11.848 1.00 88.94 193 GLU A O 1
ATOM 1565 N N . PHE A 1 194 ? 6.195 -8.825 -12.024 1.00 89.12 194 PHE A N 1
ATOM 1566 C CA . PHE A 1 194 ? 5.957 -8.370 -10.648 1.00 89.12 194 PHE A CA 1
ATOM 1567 C C . PHE A 1 194 ? 4.480 -8.047 -10.343 1.00 89.12 194 PHE A C 1
ATOM 1569 O O . PHE A 1 194 ? 4.066 -8.091 -9.184 1.00 89.12 194 PHE A O 1
ATOM 1576 N N . GLU A 1 195 ? 3.662 -7.757 -11.360 1.00 89.75 195 GLU A N 1
ATOM 1577 C CA . GLU A 1 195 ? 2.215 -7.559 -11.211 1.00 89.75 195 GLU A CA 1
ATOM 1578 C C . GLU A 1 195 ? 1.440 -8.886 -11.171 1.00 89.75 195 GLU A C 1
ATOM 1580 O O . GLU A 1 195 ? 0.261 -8.908 -10.806 1.00 89.75 195 GLU A O 1
ATOM 1585 N N . THR A 1 196 ? 2.087 -9.991 -11.555 1.00 90.88 196 THR A N 1
ATOM 1586 C CA . THR A 1 196 ? 1.483 -11.330 -11.633 1.00 90.88 196 THR A CA 1
ATOM 1587 C C . THR A 1 196 ? 1.853 -12.253 -10.474 1.00 90.88 196 THR A C 1
ATOM 1589 O O . THR A 1 196 ? 1.294 -13.343 -10.348 1.00 90.88 196 THR A O 1
ATOM 1592 N N . THR A 1 197 ? 2.746 -11.811 -9.590 1.00 92.75 197 THR A N 1
ATOM 1593 C CA . THR A 1 197 ? 3.169 -12.563 -8.407 1.00 92.75 197 THR A CA 1
ATOM 1594 C C . THR A 1 197 ? 2.402 -12.158 -7.147 1.00 92.75 197 THR A C 1
ATOM 1596 O O . THR A 1 197 ? 1.980 -11.016 -6.968 1.00 92.75 197 THR A O 1
ATOM 1599 N N . MET A 1 198 ? 2.291 -13.097 -6.206 1.00 93.00 198 MET A N 1
ATOM 1600 C CA . MET A 1 198 ? 1.778 -12.837 -4.855 1.00 93.00 198 MET A CA 1
ATOM 1601 C C . MET A 1 198 ? 2.894 -12.528 -3.847 1.00 93.00 198 MET A C 1
ATOM 1603 O O . MET A 1 198 ? 2.590 -12.197 -2.700 1.00 93.00 198 MET A O 1
ATOM 1607 N N . LYS A 1 199 ? 4.172 -12.639 -4.247 1.00 95.31 199 LYS A N 1
ATOM 1608 C CA . LYS A 1 199 ? 5.348 -12.569 -3.358 1.00 95.31 199 LYS A CA 1
ATOM 1609 C C . LYS A 1 199 ? 5.325 -11.337 -2.451 1.00 95.31 199 LYS A C 1
ATOM 1611 O O . LYS A 1 199 ? 5.375 -11.476 -1.233 1.00 95.31 199 LYS A O 1
ATOM 1616 N N . PHE A 1 200 ? 5.175 -10.150 -3.034 1.00 95.75 200 PHE A N 1
ATOM 1617 C CA . PHE A 1 200 ? 5.189 -8.881 -2.298 1.00 95.75 200 PHE A CA 1
ATOM 1618 C C . PHE A 1 200 ? 4.011 -8.748 -1.329 1.00 95.75 200 PHE A C 1
ATOM 1620 O O . PHE A 1 200 ? 4.182 -8.347 -0.181 1.00 95.75 200 PHE A O 1
ATOM 1627 N N . THR A 1 201 ? 2.816 -9.157 -1.770 1.00 95.88 201 THR A N 1
ATOM 1628 C CA . THR A 1 201 ? 1.608 -9.149 -0.930 1.00 95.88 201 THR A CA 1
ATOM 1629 C C . THR A 1 201 ? 1.771 -10.084 0.260 1.00 95.88 201 THR A C 1
ATOM 1631 O O . THR A 1 201 ? 1.500 -9.695 1.394 1.00 95.88 201 THR A O 1
ATOM 1634 N N . ARG A 1 202 ? 2.258 -11.303 0.010 1.00 97.12 202 ARG A N 1
ATOM 1635 C CA . ARG A 1 202 ? 2.489 -12.297 1.054 1.00 97.12 202 ARG A CA 1
ATOM 1636 C C . ARG A 1 202 ? 3.556 -11.837 2.047 1.00 97.12 202 ARG A C 1
ATOM 1638 O O . ARG A 1 202 ? 3.340 -11.960 3.246 1.00 97.12 202 ARG A O 1
ATOM 1645 N N . SER A 1 203 ? 4.658 -11.270 1.557 1.00 98.06 203 SER A N 1
ATOM 1646 C CA . SER A 1 203 ? 5.738 -10.751 2.401 1.00 98.06 203 SER A CA 1
ATOM 1647 C C . SER A 1 203 ? 5.251 -9.630 3.322 1.00 98.06 203 SER A C 1
ATOM 1649 O O . SER A 1 203 ? 5.510 -9.665 4.522 1.00 98.06 203 SER A O 1
ATOM 1651 N N . LEU A 1 204 ? 4.472 -8.678 2.794 1.00 98.19 204 LEU A N 1
ATOM 1652 C CA . LEU A 1 204 ? 3.921 -7.584 3.596 1.00 98.19 204 LEU A CA 1
ATOM 1653 C C . LEU A 1 204 ? 2.867 -8.073 4.604 1.00 98.19 204 LEU A C 1
ATOM 1655 O O . LEU A 1 204 ? 2.811 -7.579 5.729 1.00 98.19 204 LEU A O 1
ATOM 1659 N N . PHE A 1 205 ? 2.055 -9.067 4.239 1.00 97.94 205 PHE A N 1
ATOM 1660 C CA . PHE A 1 205 ? 1.140 -9.715 5.181 1.00 97.94 205 PHE A CA 1
ATOM 1661 C C . PHE A 1 205 ? 1.898 -10.389 6.333 1.00 97.94 205 PHE A C 1
ATOM 1663 O O . PHE A 1 205 ? 1.521 -10.222 7.494 1.00 97.94 205 PHE A O 1
ATOM 1670 N N . ASP A 1 206 ? 2.981 -11.108 6.033 1.00 98.38 206 ASP A N 1
ATOM 1671 C CA . ASP A 1 206 ? 3.806 -11.769 7.049 1.00 98.38 206 ASP A CA 1
ATOM 1672 C C . ASP A 1 206 ? 4.548 -10.757 7.928 1.00 98.38 206 ASP A C 1
ATOM 1674 O O . ASP A 1 206 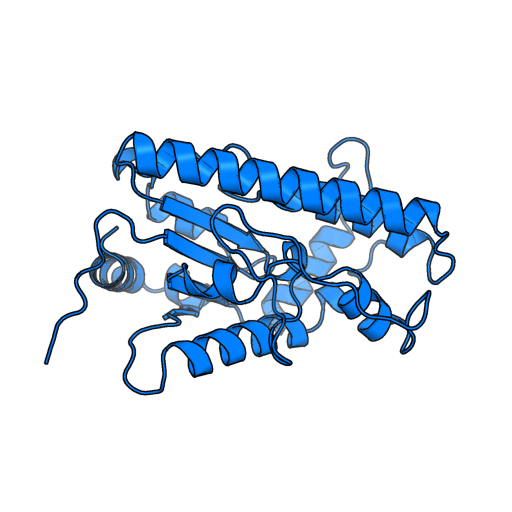? 4.619 -10.944 9.142 1.00 98.38 206 ASP A O 1
ATOM 1678 N N . PHE A 1 207 ? 5.028 -9.648 7.352 1.00 98.31 207 PHE A N 1
ATOM 1679 C CA . PHE A 1 207 ? 5.588 -8.521 8.104 1.00 98.31 207 PHE A CA 1
ATOM 1680 C C . PHE A 1 207 ? 4.611 -8.037 9.183 1.00 98.31 207 PHE A C 1
ATOM 1682 O O . PHE A 1 207 ? 4.969 -7.951 10.360 1.00 98.31 207 PHE A O 1
ATOM 1689 N N . TYR A 1 208 ? 3.356 -7.785 8.803 1.00 98.06 208 TYR A N 1
ATOM 1690 C CA . TYR A 1 208 ? 2.336 -7.327 9.742 1.00 98.06 208 TYR A CA 1
ATOM 1691 C C . TYR A 1 208 ? 1.894 -8.392 10.731 1.00 98.06 208 TYR A C 1
ATOM 1693 O O . TYR A 1 208 ? 1.736 -8.094 11.912 1.00 98.06 208 TYR A O 1
ATOM 1701 N N . SER A 1 209 ? 1.728 -9.628 10.273 1.00 97.31 209 SER A N 1
ATOM 1702 C CA . SER A 1 209 ? 1.365 -10.749 11.141 1.00 97.31 209 SER A CA 1
ATOM 1703 C C . SER A 1 209 ? 2.416 -10.958 12.233 1.00 97.31 209 SER A C 1
ATOM 1705 O O . SER A 1 209 ? 2.069 -11.166 13.394 1.00 97.31 209 SER A O 1
ATOM 1707 N N . ASN A 1 210 ? 3.700 -10.818 11.892 1.00 97.19 210 ASN A N 1
ATOM 1708 C CA . ASN A 1 210 ? 4.795 -10.888 12.857 1.00 97.19 210 ASN A CA 1
ATOM 1709 C C . ASN A 1 210 ? 4.815 -9.686 13.805 1.00 97.19 210 ASN A C 1
ATOM 1711 O O . ASN A 1 210 ? 5.095 -9.855 14.989 1.00 97.19 210 ASN A O 1
ATOM 1715 N N . HIS A 1 211 ? 4.516 -8.484 13.305 1.00 96.00 211 HIS A N 1
ATOM 1716 C CA . HIS A 1 211 ? 4.459 -7.279 14.130 1.00 96.00 211 HIS A CA 1
ATOM 1717 C C . HIS A 1 211 ? 3.340 -7.338 15.179 1.00 96.00 211 HIS A C 1
ATOM 1719 O O . HIS A 1 211 ? 3.578 -7.034 16.346 1.00 96.00 211 HIS A O 1
ATOM 1725 N N . PHE A 1 212 ? 2.133 -7.729 14.767 1.00 94.88 212 PHE A N 1
ATOM 1726 C CA . PHE A 1 212 ? 0.955 -7.755 15.631 1.00 94.88 212 PHE A CA 1
ATOM 1727 C C . PHE A 1 212 ? 0.854 -9.027 16.488 1.00 94.88 212 PHE A C 1
ATOM 1729 O O . PHE A 1 212 ? 0.279 -8.993 17.577 1.00 94.88 212 PHE A O 1
ATOM 1736 N N . GLY A 1 213 ? 1.427 -10.140 16.027 1.00 93.38 213 GLY A N 1
ATOM 1737 C CA . GLY A 1 213 ? 1.412 -11.420 16.726 1.00 93.38 213 GLY A CA 1
ATOM 1738 C C . GLY A 1 213 ? 0.079 -12.175 16.626 1.00 93.38 213 GLY A C 1
ATOM 1739 O O . GLY A 1 213 ? -0.947 -11.655 16.199 1.00 93.38 213 GLY A O 1
ATOM 1740 N N . GLN A 1 214 ? 0.091 -13.440 17.057 1.00 86.62 214 GLN A N 1
ATOM 1741 C CA . GLN A 1 214 ? -1.002 -14.404 16.826 1.00 86.62 214 GLN A CA 1
ATOM 1742 C C . GLN A 1 214 ? -2.332 -14.067 17.518 1.00 86.62 214 GLN A C 1
ATOM 1744 O O . GLN A 1 214 ? -3.378 -14.545 17.092 1.00 86.62 214 GLN A O 1
ATOM 1749 N N . ASN A 1 215 ? -2.301 -13.268 18.587 1.00 89.12 215 ASN A N 1
ATOM 1750 C CA . ASN A 1 215 ? -3.494 -12.918 19.365 1.00 89.12 215 ASN A CA 1
ATOM 1751 C C . ASN A 1 215 ? -4.126 -11.589 18.929 1.00 89.12 215 ASN A C 1
ATOM 1753 O O . ASN A 1 215 ? -5.093 -11.138 19.545 1.00 89.12 215 ASN A O 1
ATOM 1757 N N . SER A 1 216 ? -3.571 -10.943 17.904 1.00 92.12 216 SER A N 1
ATOM 1758 C CA . SER A 1 216 ? -4.114 -9.703 17.369 1.00 92.12 216 SER A CA 1
ATOM 1759 C C . SER A 1 216 ? -5.204 -9.972 16.337 1.00 92.12 216 SER A C 1
ATOM 1761 O O . SER A 1 216 ? -5.165 -10.944 15.587 1.00 92.12 216 SER A O 1
ATOM 1763 N N . LYS A 1 217 ? -6.163 -9.047 16.259 1.00 91.25 217 LYS A N 1
ATOM 1764 C CA . LYS A 1 217 ? -7.138 -8.963 15.160 1.00 91.25 217 LYS A CA 1
ATOM 1765 C C . LYS A 1 217 ? -6.522 -8.445 13.849 1.00 91.25 217 LYS A C 1
ATOM 1767 O O . LYS A 1 217 ? -7.200 -8.446 12.826 1.00 91.25 217 LYS A O 1
ATOM 1772 N N . TRP A 1 218 ? -5.274 -7.978 13.890 1.00 94.19 218 TRP A N 1
ATOM 1773 C CA . TRP A 1 218 ? -4.545 -7.401 12.763 1.00 94.19 218 TRP A CA 1
ATOM 1774 C C . TRP A 1 218 ? -3.391 -8.306 12.313 1.00 94.19 218 TRP A C 1
ATOM 1776 O O . TRP A 1 218 ? -2.754 -8.921 13.168 1.00 94.19 218 TRP A O 1
ATOM 1786 N N . PRO A 1 219 ? -3.057 -8.329 11.008 1.00 96.38 219 PRO A N 1
ATOM 1787 C CA . PRO A 1 219 ? -3.768 -7.693 9.890 1.00 96.38 219 PRO A CA 1
ATOM 1788 C C . PRO A 1 219 ? -5.163 -8.302 9.639 1.00 96.38 219 PRO A C 1
ATOM 1790 O O . PRO A 1 219 ? -5.357 -9.502 9.812 1.00 96.38 219 PRO A O 1
ATOM 1793 N N . ILE A 1 220 ? -6.130 -7.493 9.189 1.00 96.69 220 ILE A N 1
ATOM 1794 C CA . ILE A 1 220 ? -7.438 -8.004 8.735 1.00 96.69 220 ILE A CA 1
ATOM 1795 C C . ILE A 1 220 ? -7.300 -8.468 7.286 1.00 96.69 220 ILE A C 1
ATOM 1797 O O . ILE A 1 220 ? -6.661 -7.792 6.483 1.00 96.69 220 ILE A O 1
ATOM 1801 N N . VAL A 1 221 ? -7.937 -9.581 6.927 1.00 96.12 221 VAL A N 1
ATOM 1802 C CA . VAL A 1 221 ? -8.028 -10.053 5.539 1.00 96.12 221 VAL A CA 1
ATOM 1803 C C . VAL A 1 221 ? -9.490 -10.101 5.121 1.00 96.12 221 VAL A C 1
ATOM 1805 O O . VAL A 1 221 ? -10.317 -10.688 5.816 1.00 96.12 221 VAL A O 1
ATOM 1808 N N . LEU A 1 222 ? -9.796 -9.483 3.985 1.00 95.94 222 LEU A N 1
ATOM 1809 C CA . LEU A 1 222 ? -11.098 -9.523 3.332 1.00 95.94 222 LEU A CA 1
ATOM 1810 C C . LEU A 1 222 ? -10.941 -10.166 1.958 1.00 95.94 222 LEU A C 1
ATOM 1812 O O . LEU A 1 222 ? -10.080 -9.749 1.180 1.00 95.94 222 LEU A O 1
ATOM 1816 N N . ASP A 1 223 ? -11.795 -11.133 1.637 1.00 95.25 223 ASP A N 1
ATOM 1817 C CA . ASP A 1 223 ? -11.937 -11.610 0.265 1.00 95.25 223 ASP A CA 1
ATOM 1818 C C . ASP A 1 223 ? -12.944 -10.730 -0.488 1.00 95.25 223 ASP A C 1
ATOM 1820 O O . ASP A 1 223 ? -14.046 -10.449 -0.012 1.00 95.25 223 ASP A O 1
ATOM 1824 N N . ALA A 1 224 ? -12.552 -10.250 -1.665 1.00 94.12 224 ALA A N 1
ATOM 1825 C CA . ALA A 1 224 ? -13.378 -9.379 -2.486 1.00 94.12 224 ALA A CA 1
ATOM 1826 C C . ALA A 1 224 ? -14.677 -10.049 -2.953 1.00 94.12 224 ALA A C 1
ATOM 1828 O O . ALA A 1 224 ? -15.701 -9.373 -3.038 1.00 94.12 224 ALA A O 1
ATOM 1829 N N . ASP A 1 225 ? -14.648 -11.343 -3.278 1.00 93.06 225 ASP A N 1
ATOM 1830 C CA . ASP A 1 225 ? -15.832 -12.072 -3.726 1.00 93.06 225 ASP A CA 1
ATOM 1831 C C . ASP A 1 225 ? -16.799 -12.313 -2.551 1.00 93.06 225 ASP A C 1
ATOM 1833 O O . ASP A 1 225 ? -18.013 -12.251 -2.759 1.00 93.06 225 ASP A O 1
ATOM 1837 N N . ASP A 1 226 ? -16.291 -12.470 -1.324 1.00 94.06 226 ASP A N 1
ATOM 1838 C CA . ASP A 1 226 ? -17.115 -12.524 -0.108 1.00 94.06 226 ASP A CA 1
ATOM 1839 C C . ASP A 1 226 ? -17.758 -11.166 0.202 1.00 94.06 226 ASP A C 1
ATOM 1841 O O . ASP A 1 226 ? -18.958 -11.091 0.454 1.00 94.06 226 ASP A O 1
ATOM 1845 N N . VAL A 1 227 ? -16.996 -10.070 0.114 1.00 92.31 227 VAL A N 1
ATOM 1846 C CA . VAL A 1 227 ? -17.518 -8.701 0.297 1.00 92.31 227 VAL A CA 1
ATOM 1847 C C . VAL A 1 227 ? -18.626 -8.376 -0.713 1.00 92.31 227 VAL A C 1
ATOM 1849 O O . VAL A 1 227 ? -19.563 -7.648 -0.390 1.00 92.31 227 VAL A O 1
ATOM 1852 N N . ILE A 1 228 ? -18.532 -8.902 -1.939 1.00 89.56 228 ILE A N 1
ATOM 1853 C CA . ILE A 1 228 ? -19.555 -8.726 -2.980 1.00 89.56 228 ILE A CA 1
ATOM 1854 C C . ILE A 1 228 ? -20.817 -9.543 -2.673 1.00 89.56 228 ILE A C 1
ATOM 1856 O O . ILE A 1 228 ? -21.923 -9.064 -2.921 1.00 89.56 228 ILE A O 1
ATOM 1860 N N . GLN A 1 229 ? -20.660 -10.776 -2.190 1.00 93.06 229 GLN A N 1
ATOM 1861 C CA . GLN A 1 229 ? -21.771 -11.713 -1.987 1.00 93.06 229 GLN A CA 1
ATOM 1862 C C . GLN A 1 229 ? -22.511 -11.502 -0.665 1.00 93.06 229 GLN A C 1
ATOM 1864 O O . GLN A 1 229 ? -23.718 -11.731 -0.610 1.00 93.06 229 GLN A O 1
ATOM 1869 N N . TYR A 1 230 ? -21.803 -11.050 0.369 1.00 92.88 230 TYR A N 1
ATOM 1870 C CA . TYR A 1 230 ? -22.278 -11.007 1.750 1.00 92.88 230 TYR A CA 1
ATOM 1871 C C . TYR A 1 230 ? -22.113 -9.594 2.334 1.00 92.88 230 TYR A C 1
ATOM 1873 O O . TYR A 1 230 ? -21.135 -9.318 3.038 1.00 92.88 230 TYR A O 1
ATOM 1881 N N . PRO A 1 231 ? -23.044 -8.659 2.056 1.00 86.00 231 PRO A N 1
ATOM 1882 C CA . PRO A 1 231 ? -22.973 -7.280 2.550 1.00 86.00 231 PRO A CA 1
ATOM 1883 C C . PRO A 1 231 ? -22.824 -7.163 4.076 1.00 86.00 231 PRO A C 1
ATOM 1885 O O . PRO A 1 231 ? -22.234 -6.206 4.581 1.00 86.00 231 PRO A O 1
ATOM 1888 N N . GLU A 1 232 ? -23.309 -8.147 4.832 1.00 90.69 232 GLU A N 1
ATOM 1889 C CA . GLU A 1 232 ? -23.148 -8.244 6.280 1.00 90.69 232 GLU A CA 1
ATOM 1890 C C . GLU A 1 232 ? -21.687 -8.328 6.737 1.00 90.69 232 GLU A C 1
ATOM 1892 O O . GLU A 1 232 ? -21.367 -7.894 7.848 1.00 90.69 232 GLU A O 1
ATOM 1897 N N . LEU A 1 233 ? -20.776 -8.805 5.882 1.00 91.56 233 LEU A N 1
ATOM 1898 C CA . LEU A 1 233 ? -19.344 -8.785 6.169 1.00 91.56 233 LEU A CA 1
ATOM 1899 C C . LEU A 1 233 ? -18.801 -7.364 6.234 1.00 91.56 233 LEU A C 1
ATOM 1901 O O . LEU A 1 233 ? -17.920 -7.103 7.052 1.00 91.56 233 LEU A O 1
ATOM 1905 N N . VAL A 1 234 ? -19.345 -6.438 5.439 1.00 89.06 234 VAL A N 1
ATOM 1906 C CA . VAL A 1 234 ? -18.952 -5.028 5.517 1.00 89.06 234 VAL A CA 1
ATOM 1907 C C . VAL A 1 234 ? -19.376 -4.450 6.865 1.00 89.06 234 VAL A C 1
ATOM 1909 O O . VAL A 1 234 ? -18.561 -3.809 7.514 1.00 89.06 234 VAL A O 1
ATOM 1912 N N . MET A 1 235 ? -20.580 -4.764 7.355 1.00 88.44 235 MET A N 1
ATOM 1913 C CA . MET A 1 235 ? -21.025 -4.339 8.694 1.00 88.44 235 MET A CA 1
ATOM 1914 C C . MET A 1 235 ? -20.156 -4.923 9.818 1.00 88.44 235 MET A C 1
ATOM 1916 O O . MET A 1 235 ? -19.844 -4.257 10.806 1.00 88.44 235 MET A O 1
ATOM 1920 N N . LYS A 1 236 ? -19.739 -6.187 9.681 1.00 90.69 236 LYS A N 1
ATOM 1921 C CA . LYS A 1 236 ? -18.807 -6.802 10.631 1.00 90.69 236 LYS A CA 1
ATOM 1922 C C . LYS A 1 236 ? -17.444 -6.115 10.580 1.00 90.69 236 LYS A C 1
ATOM 1924 O O . LYS A 1 236 ? -16.869 -5.831 11.627 1.00 90.69 236 LYS A O 1
ATOM 1929 N N . TYR A 1 237 ? -16.940 -5.833 9.386 1.00 91.62 237 TYR A N 1
ATOM 1930 C CA . TYR A 1 237 ? -15.670 -5.148 9.183 1.00 91.62 237 TYR A CA 1
ATOM 1931 C C . TYR A 1 237 ? -15.666 -3.747 9.809 1.00 91.62 237 TYR A C 1
ATOM 1933 O O . TYR A 1 237 ? -14.786 -3.451 10.619 1.00 91.62 237 TYR A O 1
ATOM 1941 N N . THR A 1 238 ? -16.679 -2.927 9.523 1.00 87.44 238 THR A N 1
ATOM 1942 C CA . THR A 1 238 ? -16.810 -1.563 10.065 1.00 87.44 238 THR A CA 1
ATOM 1943 C C . THR A 1 238 ? -16.832 -1.563 11.597 1.00 87.44 238 THR A C 1
ATOM 1945 O O . THR A 1 238 ? -16.155 -0.757 12.237 1.00 87.44 238 THR A O 1
ATOM 1948 N N . SER A 1 239 ? -17.487 -2.559 12.211 1.00 86.12 239 SER A N 1
ATOM 1949 C CA . SER A 1 239 ? -17.496 -2.730 13.673 1.00 86.12 239 SER A CA 1
ATOM 1950 C C . SER A 1 239 ? -16.115 -3.014 14.287 1.00 86.12 239 SER A C 1
ATOM 1952 O O . SER A 1 239 ? -15.877 -2.680 15.447 1.00 86.12 239 SER A O 1
ATOM 1954 N N . ILE A 1 240 ? -15.192 -3.615 13.525 1.00 84.94 240 ILE A N 1
ATOM 1955 C CA . ILE A 1 240 ? -13.834 -3.943 13.986 1.00 84.94 240 ILE A CA 1
ATOM 1956 C C . ILE A 1 240 ? -12.900 -2.736 13.832 1.00 84.94 240 ILE A C 1
ATOM 1958 O O . ILE A 1 240 ? -12.055 -2.500 14.704 1.00 84.94 240 ILE A O 1
ATOM 1962 N N . VAL A 1 241 ? -13.043 -2.002 12.724 1.00 81.62 241 VAL A N 1
ATOM 1963 C CA . VAL A 1 241 ? -12.170 -0.883 12.329 1.00 81.62 241 VAL A CA 1
ATOM 1964 C C . VAL A 1 241 ? -12.615 0.453 12.947 1.00 81.62 241 VAL A C 1
ATOM 1966 O O . VAL A 1 241 ? -11.824 1.387 13.036 1.00 81.62 241 VAL A O 1
ATOM 1969 N N . GLY A 1 242 ? -13.842 0.552 13.471 1.00 70.38 242 GLY A N 1
ATOM 1970 C CA . GLY A 1 242 ? -14.347 1.792 14.086 1.00 70.38 242 GLY A CA 1
ATOM 1971 C C . GLY A 1 242 ? -14.682 2.885 13.060 1.00 70.38 242 GLY A C 1
ATOM 1972 O O . GLY A 1 242 ? -14.687 4.085 13.372 1.00 70.38 242 GLY A O 1
ATOM 1973 N N . THR A 1 243 ? -14.935 2.455 11.828 1.00 55.56 243 THR A N 1
ATOM 1974 C CA . THR A 1 243 ? -15.286 3.259 10.653 1.00 55.56 243 THR A CA 1
ATOM 1975 C C . THR A 1 243 ? -16.563 2.696 10.074 1.00 55.56 243 THR A C 1
ATOM 1977 O O . THR A 1 243 ? -16.479 1.534 9.626 1.00 55.56 243 THR A O 1
#

Foldseek 3Di:
DDQPPDDLLAAAEAEEAAPLCVVVLLVLVVVVVVQAQDADDPRAELLPQLVLLLLVVVVVPLPADPVSVVVSVVSVQNSQVVVLVSSVVCVVVSGHHYHYYYLVSFFDSQVVNCVQPVAGSVRDDDQADDDPPDPDFDDDPLPRGSGRLVVLLSHFYEYRDEDLVNRQVVVLVVLLDQDQDPNDGRPDSHDRPSSSDCSSVVSSQVSFCVSQDDPDCPPHYDYSVCVVVPVVVSVVVCVSVVD

Sequence (243 aa):
MTVDIPSPTSRYWLLTMPRTASNMLVRVLNLDEQGVRPAPFHGGYFFFPSMLARLKLFNKGSEWTPEDGTSIEEGIKKSFETLQDYLEAAEGEGQKILVKEHISFLNDPKFEYEHMYGTLPDGEILKPMTARGFPEATRSPLNMTALPDEFLKTWYPTFLIRHPAMMLSSLYRTAQKDVEIYGSRRAEKEPFEFETTMKFTRSLFDFYSNHFGQNSKWPIVLDADDVIQYPELVMKYTSIVGT

pLDDT: mean 86.84, std 11.91, range [30.88, 98.38]